Protein AF-A0A455SMI2-F1 (afdb_monomer_lite)

Structure (mmCIF, N/CA/C/O backbone):
data_AF-A0A455SMI2-F1
#
_entry.id   AF-A0A455SMI2-F1
#
loop_
_atom_site.group_PDB
_atom_site.id
_atom_site.type_symbol
_atom_site.label_atom_id
_atom_site.label_alt_id
_atom_site.label_comp_id
_atom_site.label_asym_id
_atom_site.label_entity_id
_atom_site.label_seq_id
_atom_site.pdbx_PDB_ins_code
_atom_site.Cartn_x
_atom_site.Cartn_y
_atom_site.Cartn_z
_atom_site.occupancy
_atom_site.B_iso_or_equiv
_atom_site.auth_seq_id
_atom_site.auth_comp_id
_atom_site.auth_asym_id
_atom_site.auth_atom_id
_atom_site.pdbx_PDB_model_num
ATOM 1 N N . MET A 1 1 ? 23.862 -3.788 5.910 1.00 92.06 1 MET A N 1
ATOM 2 C CA . MET A 1 1 ? 24.027 -2.313 5.962 1.00 92.06 1 MET A CA 1
ATOM 3 C C . MET A 1 1 ? 23.625 -1.820 7.349 1.00 92.06 1 MET A C 1
ATOM 5 O O . MET A 1 1 ? 22.820 -2.505 7.977 1.00 92.06 1 MET A O 1
ATOM 9 N N . LYS A 1 2 ? 24.155 -0.694 7.857 1.00 96.06 2 LYS A N 1
ATOM 10 C CA . LYS A 1 2 ? 23.600 -0.113 9.094 1.00 96.06 2 LYS A CA 1
ATOM 11 C C . LYS A 1 2 ? 22.199 0.422 8.808 1.00 96.06 2 LYS A C 1
ATOM 13 O O . LYS A 1 2 ? 21.999 1.098 7.804 1.00 96.06 2 LYS A O 1
ATOM 18 N N . LEU A 1 3 ? 21.244 0.151 9.690 1.00 95.75 3 LEU A N 1
ATOM 19 C CA . LEU A 1 3 ? 19.855 0.589 9.570 1.00 95.75 3 LEU A CA 1
ATOM 20 C C . LEU A 1 3 ? 19.764 2.105 9.351 1.00 95.75 3 LEU A C 1
ATOM 22 O O . LEU A 1 3 ? 19.044 2.549 8.466 1.00 95.75 3 LEU A O 1
ATOM 26 N N . SER A 1 4 ? 20.570 2.883 10.077 1.00 95.69 4 SER A N 1
ATOM 27 C CA . SER A 1 4 ? 20.616 4.346 9.970 1.00 95.69 4 SER A CA 1
ATOM 28 C C . SER A 1 4 ? 21.098 4.888 8.622 1.00 95.69 4 SER A C 1
ATOM 30 O O . SER A 1 4 ? 20.914 6.070 8.348 1.00 95.69 4 SER A O 1
ATOM 32 N N . GLN A 1 5 ? 21.712 4.049 7.786 1.00 92.00 5 GLN A N 1
ATOM 33 C CA . GLN A 1 5 ? 22.157 4.408 6.437 1.00 92.00 5 GLN A CA 1
ATOM 34 C C . GLN A 1 5 ? 21.089 4.119 5.373 1.00 92.00 5 GLN A C 1
ATOM 36 O O . GLN A 1 5 ? 21.260 4.499 4.217 1.00 92.00 5 GLN A O 1
ATOM 41 N N . HIS A 1 6 ? 20.001 3.432 5.733 1.00 89.50 6 HIS A N 1
ATOM 42 C CA . HIS A 1 6 ? 18.910 3.162 4.808 1.00 89.50 6 HIS A CA 1
ATOM 43 C C . HIS A 1 6 ? 18.125 4.448 4.521 1.00 89.50 6 HIS A C 1
ATOM 45 O O . HIS A 1 6 ? 17.787 5.186 5.445 1.00 89.50 6 HIS A O 1
ATOM 51 N N . VAL A 1 7 ? 17.776 4.691 3.254 1.00 81.88 7 VAL A N 1
ATOM 52 C CA . VAL A 1 7 ? 17.067 5.918 2.827 1.00 81.88 7 VAL A CA 1
ATOM 53 C C . VAL A 1 7 ? 15.713 6.092 3.524 1.00 81.88 7 VAL A C 1
ATOM 55 O O . VAL A 1 7 ? 15.305 7.201 3.839 1.00 81.88 7 VAL A O 1
ATOM 58 N N . GLU A 1 8 ? 15.055 4.982 3.851 1.00 84.94 8 GLU A N 1
ATOM 59 C CA . GLU A 1 8 ? 13.769 4.964 4.558 1.00 84.94 8 GLU A CA 1
ATOM 60 C C . GLU A 1 8 ? 13.877 5.056 6.093 1.00 84.94 8 GLU A C 1
ATOM 62 O O . GLU A 1 8 ? 12.858 5.081 6.781 1.00 84.94 8 GLU A O 1
ATOM 67 N N . TYR A 1 9 ? 15.082 5.083 6.673 1.00 89.44 9 TYR A N 1
ATOM 68 C CA . TYR A 1 9 ? 15.241 4.997 8.130 1.00 89.44 9 TYR A CA 1
ATOM 69 C C . TYR A 1 9 ? 14.526 6.127 8.879 1.00 89.44 9 TYR A C 1
ATOM 71 O O . TYR A 1 9 ? 13.729 5.876 9.783 1.00 89.44 9 TYR A O 1
ATOM 79 N N . GLN A 1 10 ? 14.805 7.368 8.486 1.00 87.06 10 GLN A N 1
ATOM 80 C CA . GLN A 1 10 ? 14.179 8.551 9.070 1.00 87.06 10 GLN A CA 1
ATOM 81 C C . GLN A 1 10 ? 12.717 8.708 8.617 1.00 87.06 10 GLN A C 1
ATOM 83 O O . GLN A 1 10 ? 11.836 8.669 9.480 1.00 87.06 10 GLN A O 1
ATOM 88 N N . PRO A 1 11 ? 12.423 8.839 7.304 1.00 82.69 11 PRO A N 1
ATOM 89 C CA . PRO A 1 11 ? 11.082 9.213 6.853 1.00 82.69 11 PRO A CA 1
ATOM 90 C C . PRO A 1 11 ? 10.038 8.108 7.032 1.00 82.69 11 PRO A C 1
ATOM 92 O O . PRO A 1 11 ? 8.854 8.413 7.105 1.00 82.69 11 PRO A O 1
ATOM 95 N N . VAL A 1 12 ? 10.449 6.837 7.115 1.00 86.56 12 VAL A N 1
ATOM 96 C CA . VAL A 1 12 ? 9.521 5.704 7.237 1.00 86.56 12 VAL A CA 1
ATOM 97 C C . VAL A 1 12 ? 9.659 5.050 8.603 1.00 86.56 12 VAL A C 1
ATOM 99 O O . VAL A 1 12 ? 8.721 5.072 9.392 1.00 86.56 12 VAL A O 1
ATOM 102 N N . TYR A 1 13 ? 10.816 4.473 8.933 1.00 91.56 13 TYR A N 1
ATOM 103 C CA . TYR A 1 13 ? 10.915 3.606 10.111 1.00 91.56 13 TYR A CA 1
ATOM 104 C C . TYR A 1 13 ? 10.724 4.349 11.439 1.00 91.56 13 TYR A C 1
ATOM 106 O O . TYR A 1 13 ? 9.905 3.927 12.261 1.00 91.56 13 TYR A O 1
ATOM 114 N N . LEU A 1 14 ? 11.429 5.463 11.655 1.00 92.25 14 LEU A N 1
ATOM 115 C CA . LEU A 1 14 ? 11.265 6.249 12.882 1.00 92.25 14 LEU A CA 1
ATOM 116 C C . LEU A 1 14 ? 9.901 6.945 12.948 1.00 92.25 14 LEU A C 1
ATOM 118 O O . LEU A 1 14 ? 9.274 6.936 14.011 1.00 92.25 14 LEU A O 1
ATOM 122 N N . ALA A 1 15 ? 9.415 7.474 11.822 1.00 89.19 15 ALA A N 1
ATOM 123 C CA . ALA A 1 15 ? 8.085 8.074 11.730 1.00 89.19 15 ALA A CA 1
ATOM 124 C C . ALA A 1 15 ? 6.980 7.072 12.109 1.00 89.19 15 ALA A C 1
ATOM 126 O O . ALA A 1 15 ? 6.147 7.361 12.973 1.00 89.19 15 ALA A O 1
ATOM 127 N N . ASN A 1 16 ? 7.030 5.856 11.557 1.00 92.12 16 ASN A N 1
ATOM 128 C CA . ASN A 1 16 ? 6.079 4.786 11.860 1.00 92.12 16 ASN A CA 1
ATOM 129 C C . ASN A 1 16 ? 6.153 4.346 13.317 1.00 92.12 16 ASN A C 1
ATOM 131 O O . ASN A 1 16 ? 5.116 4.111 13.930 1.00 92.12 16 ASN A O 1
ATOM 135 N N . LYS A 1 17 ? 7.355 4.265 13.900 1.00 94.62 17 LYS A N 1
ATOM 136 C CA . LYS A 1 17 ? 7.516 3.923 15.318 1.00 94.62 17 LYS A CA 1
ATOM 137 C C . LYS A 1 17 ? 6.837 4.947 16.223 1.00 94.62 17 LYS A C 1
ATOM 139 O O . LYS A 1 17 ? 6.094 4.566 17.122 1.00 94.62 17 LYS A O 1
ATOM 144 N N . ALA A 1 18 ? 7.049 6.235 15.964 1.00 93.25 18 ALA A N 1
ATOM 145 C CA . ALA A 1 18 ? 6.407 7.299 16.729 1.00 93.25 18 ALA A CA 1
ATOM 146 C C . ALA A 1 18 ? 4.879 7.308 16.540 1.00 93.25 18 ALA A C 1
ATOM 148 O O . ALA A 1 18 ? 4.136 7.457 17.510 1.00 93.25 18 ALA A O 1
ATOM 149 N N . ALA A 1 19 ? 4.402 7.132 15.305 1.00 94.12 19 ALA A N 1
ATOM 150 C CA . ALA A 1 19 ? 2.975 7.084 14.994 1.00 94.12 19 ALA A CA 1
ATOM 151 C C . ALA A 1 19 ? 2.278 5.855 15.598 1.00 94.12 19 ALA A C 1
ATOM 153 O O . ALA A 1 19 ? 1.154 5.967 16.090 1.00 94.12 19 ALA A O 1
ATOM 154 N N . PHE A 1 20 ? 2.948 4.703 15.625 1.00 96.62 20 PHE A N 1
ATOM 155 C CA . PHE A 1 20 ? 2.401 3.475 16.191 1.00 96.62 20 PHE A CA 1
ATOM 156 C C . PHE A 1 20 ? 2.159 3.582 17.697 1.00 96.62 20 PHE A C 1
ATOM 158 O O . PHE A 1 20 ? 1.110 3.147 18.161 1.00 96.62 20 PHE A O 1
ATOM 165 N N . GLU A 1 21 ? 3.059 4.211 18.461 1.00 96.81 21 GLU A N 1
ATOM 166 C CA . GLU A 1 21 ? 2.827 4.424 19.899 1.00 96.81 21 GLU A CA 1
ATOM 167 C C . GLU A 1 21 ? 1.581 5.289 20.156 1.00 96.81 21 GLU A C 1
ATOM 169 O O . GLU A 1 21 ? 0.804 4.989 21.064 1.00 96.81 21 GLU A O 1
ATOM 174 N N . ARG A 1 22 ? 1.324 6.301 19.311 1.00 96.81 22 ARG A N 1
ATOM 175 C CA . ARG A 1 22 ? 0.081 7.091 19.379 1.00 96.81 22 ARG A CA 1
ATOM 176 C C . ARG A 1 22 ? -1.149 6.244 19.049 1.00 96.81 22 ARG A C 1
ATOM 178 O O . ARG A 1 22 ? -2.126 6.286 19.792 1.00 96.81 22 ARG A O 1
ATOM 185 N N . CYS A 1 23 ? -1.084 5.431 17.993 1.00 97.69 23 CYS A N 1
ATOM 186 C CA . CYS A 1 23 ? -2.168 4.513 17.626 1.00 97.69 23 CYS A CA 1
ATOM 187 C C . CYS A 1 23 ? -2.470 3.519 18.759 1.00 97.69 23 CYS A C 1
ATOM 189 O O . CYS A 1 23 ? -3.628 3.341 19.127 1.00 97.69 23 CYS A O 1
ATOM 191 N N . ARG A 1 24 ? -1.440 2.922 19.374 1.00 98.12 24 ARG A N 1
ATOM 192 C CA . ARG A 1 24 ? -1.587 2.019 20.528 1.00 98.12 24 ARG A CA 1
ATOM 193 C C . ARG A 1 24 ? -2.261 2.703 21.714 1.00 98.12 24 ARG A C 1
ATOM 195 O O . ARG A 1 24 ? -3.129 2.096 22.337 1.00 98.12 24 ARG A O 1
ATOM 202 N N . ALA A 1 25 ? -1.879 3.943 22.022 1.00 98.12 25 ALA A N 1
ATOM 203 C CA . ALA A 1 25 ? -2.491 4.712 23.101 1.00 98.12 25 ALA A CA 1
ATOM 204 C C . ALA A 1 25 ? -3.984 4.972 22.839 1.00 98.12 25 ALA A C 1
ATOM 206 O O . ALA A 1 25 ? -4.802 4.731 23.727 1.00 98.12 25 ALA A O 1
ATOM 207 N N . VAL A 1 26 ? -4.347 5.369 21.613 1.00 98.19 26 VAL A N 1
ATOM 208 C CA . VAL A 1 26 ? -5.752 5.560 21.213 1.00 98.19 26 VAL A CA 1
ATOM 209 C C . VAL A 1 26 ? -6.546 4.264 21.303 1.00 98.19 26 VAL A C 1
ATOM 211 O O . VAL A 1 26 ? -7.617 4.253 21.903 1.00 98.19 26 VAL A O 1
ATOM 214 N N . VAL A 1 27 ? -6.022 3.155 20.774 1.00 98.44 27 VAL A N 1
ATOM 215 C CA . VAL A 1 27 ? -6.705 1.853 20.832 1.00 98.44 27 VAL A CA 1
ATOM 216 C C . VAL A 1 27 ? -6.909 1.403 22.283 1.00 98.44 27 VAL A C 1
ATOM 218 O O . VAL A 1 27 ? -7.997 0.950 22.633 1.00 98.44 27 VAL A O 1
ATOM 221 N N . ALA A 1 28 ? -5.913 1.577 23.157 1.00 98.38 28 ALA A N 1
ATOM 222 C CA . ALA A 1 28 ? -6.030 1.244 24.579 1.00 98.38 28 ALA A CA 1
ATOM 223 C C . ALA A 1 28 ? -7.049 2.132 25.317 1.00 98.38 28 ALA A C 1
ATOM 225 O O . ALA A 1 28 ? -7.841 1.637 26.128 1.00 98.38 28 ALA A O 1
ATOM 226 N N . GLN A 1 29 ? -7.061 3.435 25.021 1.00 98.38 29 GLN A N 1
ATOM 227 C CA . GLN A 1 29 ? -8.043 4.365 25.570 1.00 98.38 29 GLN A CA 1
ATOM 228 C C . GLN A 1 29 ? -9.456 4.000 25.106 1.00 98.38 29 GLN A C 1
ATOM 230 O O . GLN A 1 29 ? -10.351 3.869 25.940 1.00 98.38 29 GLN A O 1
ATOM 235 N N . TRP A 1 30 ? -9.651 3.775 23.805 1.00 98.38 30 TRP A N 1
ATOM 236 C CA . TRP A 1 30 ? -10.956 3.447 23.237 1.00 98.38 30 TRP A CA 1
ATOM 237 C C . TRP A 1 30 ? -11.476 2.091 23.722 1.00 98.38 30 TRP A C 1
ATOM 239 O O . TRP A 1 30 ? -12.658 1.963 24.024 1.00 98.38 30 TRP A O 1
ATOM 249 N N . LYS A 1 31 ? -10.593 1.103 23.915 1.00 98.19 31 LYS A N 1
ATOM 250 C CA . LYS A 1 31 ? -10.926 -0.174 24.568 1.00 98.19 31 LYS A CA 1
ATOM 251 C C . LYS A 1 31 ? -11.481 0.014 25.979 1.00 98.19 31 LYS A C 1
ATOM 253 O O . LYS A 1 31 ? -12.389 -0.702 26.383 1.00 98.19 31 LYS A O 1
ATOM 258 N N . THR A 1 32 ? -10.935 0.974 26.724 1.00 98.19 32 THR A N 1
ATOM 259 C CA . THR A 1 32 ? -11.338 1.247 28.111 1.00 98.19 32 THR A CA 1
ATOM 260 C C . THR A 1 32 ? -12.660 2.009 28.180 1.00 98.19 32 THR A C 1
ATOM 262 O O . THR A 1 32 ? -13.508 1.696 29.009 1.00 98.19 32 THR A O 1
ATOM 265 N N . THR A 1 33 ? -12.847 3.015 27.322 1.00 97.94 33 THR A N 1
ATOM 266 C CA . THR A 1 33 ? -14.074 3.830 27.304 1.00 97.94 33 THR A CA 1
ATOM 267 C C . THR A 1 33 ? -15.231 3.126 26.604 1.00 97.94 33 THR A C 1
ATOM 269 O O . THR A 1 33 ? -16.387 3.391 26.924 1.00 97.94 33 THR A O 1
ATOM 272 N N . ASN A 1 34 ? -14.916 2.283 25.617 1.00 97.00 34 ASN A N 1
ATOM 273 C CA . ASN A 1 34 ? -15.839 1.683 24.659 1.00 97.00 34 ASN A CA 1
ATOM 274 C C . ASN A 1 34 ? -16.851 2.694 24.084 1.00 97.00 34 ASN A C 1
ATOM 276 O O . ASN A 1 34 ? -18.019 2.374 23.857 1.00 97.00 34 ASN A O 1
ATOM 280 N N . ALA A 1 35 ? -16.406 3.942 23.895 1.00 98.00 35 ALA A N 1
ATOM 281 C CA . ALA A 1 35 ? -17.248 5.013 23.381 1.00 98.00 35 ALA A CA 1
ATOM 282 C C . ALA A 1 35 ? -17.792 4.642 21.995 1.00 98.00 35 ALA A C 1
ATOM 284 O O . ALA A 1 35 ? -17.086 4.048 21.180 1.00 98.00 35 ALA A O 1
ATOM 285 N N . THR A 1 36 ? -19.049 4.990 21.721 1.00 98.38 36 THR A N 1
ATOM 286 C CA . THR A 1 36 ? -19.625 4.794 20.387 1.00 98.38 36 THR A CA 1
ATOM 287 C C . THR A 1 36 ? -19.300 5.995 19.512 1.00 98.38 36 THR A C 1
ATOM 289 O O . THR A 1 36 ? -19.614 7.134 19.851 1.00 98.38 36 THR A O 1
ATOM 292 N N . LEU A 1 37 ? -18.681 5.723 18.375 1.00 97.94 37 LEU A N 1
ATOM 293 C CA . LEU A 1 37 ? -18.317 6.663 17.335 1.00 97.94 37 LEU A CA 1
ATOM 294 C C . LEU A 1 37 ? -19.311 6.531 16.184 1.00 97.94 37 LEU A C 1
ATOM 296 O O . LEU A 1 37 ? -19.576 5.427 15.721 1.00 97.94 37 LEU A O 1
ATOM 300 N N . THR A 1 38 ? -19.863 7.646 15.716 1.00 98.12 38 THR A N 1
ATOM 301 C CA . THR A 1 38 ? -20.740 7.676 14.534 1.00 98.12 38 THR A CA 1
ATOM 302 C C . THR A 1 38 ? -19.950 8.201 13.348 1.00 98.12 38 THR A C 1
ATOM 304 O O . THR A 1 38 ? -19.205 9.165 13.503 1.00 98.12 38 THR A O 1
ATOM 307 N N . VAL A 1 39 ? -20.106 7.587 12.176 1.00 97.94 39 VAL A N 1
ATOM 308 C CA . VAL A 1 39 ? -19.401 7.998 10.956 1.00 97.94 39 VAL A CA 1
ATOM 309 C C . VAL A 1 39 ? -20.281 8.974 10.161 1.00 97.94 39 VAL A C 1
ATOM 311 O O . VAL A 1 39 ? -21.332 8.567 9.660 1.00 97.94 39 VAL A O 1
ATOM 314 N N . PRO A 1 40 ? -19.901 10.256 10.015 1.00 96.12 40 PRO A N 1
ATOM 315 C CA . PRO A 1 40 ? -20.712 11.228 9.285 1.00 96.12 40 PRO A CA 1
ATOM 316 C C . PRO A 1 40 ? -20.927 10.821 7.823 1.00 96.12 40 PRO A C 1
ATOM 318 O O . PRO A 1 40 ? -19.973 10.513 7.121 1.00 96.12 40 PRO A O 1
ATOM 321 N N . GLY A 1 41 ? -22.178 10.840 7.355 1.00 96.50 41 GLY A N 1
ATOM 322 C CA . GLY A 1 41 ? -22.526 10.486 5.971 1.00 96.50 41 GLY A CA 1
ATOM 323 C C . GLY A 1 41 ? -22.690 8.987 5.704 1.00 96.50 41 GLY A C 1
ATOM 324 O O . GLY A 1 41 ? -23.091 8.616 4.604 1.00 96.50 41 GLY A O 1
ATOM 325 N N . TYR A 1 42 ? -22.463 8.131 6.705 1.00 98.00 42 TYR A N 1
ATOM 326 C CA . TYR A 1 42 ? -22.608 6.683 6.579 1.00 98.00 42 TYR A CA 1
ATOM 327 C C . TYR A 1 42 ? -23.519 6.132 7.678 1.00 98.00 42 TYR A C 1
ATOM 329 O O . TYR A 1 42 ? -23.466 6.597 8.817 1.00 98.00 42 TYR A O 1
ATOM 337 N N . PRO A 1 43 ? -24.316 5.088 7.4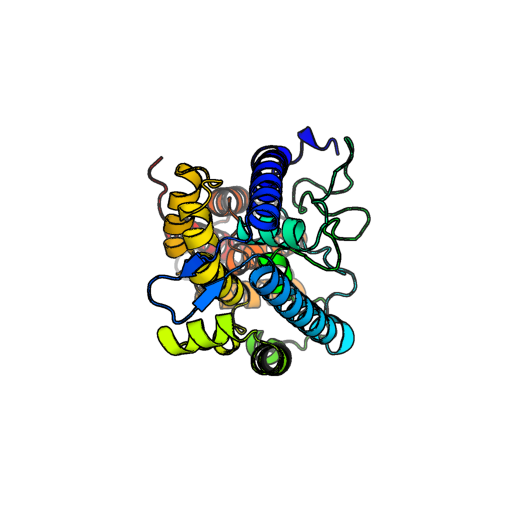01 1.00 97.38 43 PRO A N 1
ATOM 338 C CA . PRO A 1 43 ? -25.056 4.360 8.428 1.00 97.38 43 PRO A CA 1
ATOM 339 C C . PRO A 1 43 ? -24.120 3.414 9.208 1.00 97.38 43 PRO A C 1
ATOM 341 O O . PRO A 1 43 ? -24.392 2.223 9.334 1.00 97.38 43 PRO A O 1
ATOM 344 N N . LEU A 1 44 ? -22.983 3.928 9.684 1.00 98.25 44 LEU A N 1
ATOM 345 C CA . LEU A 1 44 ? -21.949 3.172 10.385 1.00 98.25 44 LEU A CA 1
ATOM 346 C C . LEU A 1 44 ? -21.724 3.746 11.782 1.00 98.25 44 LEU A C 1
ATOM 348 O O . LEU A 1 44 ? -21.667 4.963 11.986 1.00 98.25 44 LEU A O 1
ATOM 352 N N . GLN A 1 45 ? -21.561 2.839 12.738 1.00 98.19 45 GLN A N 1
ATOM 353 C CA . GLN A 1 45 ? -21.165 3.149 14.101 1.00 98.19 45 GLN A CA 1
ATOM 354 C C . GLN A 1 45 ? -20.074 2.181 14.533 1.00 98.19 45 GLN A C 1
ATOM 356 O O . GLN A 1 45 ? -20.136 0.991 14.225 1.00 98.19 45 GLN A O 1
ATOM 361 N N . TRP A 1 46 ? -19.102 2.698 15.269 1.00 98.44 46 TRP A N 1
ATOM 362 C CA . TRP A 1 46 ? -17.996 1.927 15.801 1.00 98.44 46 TRP A CA 1
ATOM 363 C C . TRP A 1 46 ? -17.982 2.008 17.316 1.00 98.44 46 TRP A C 1
ATOM 365 O O . TRP A 1 46 ? -18.082 3.075 17.909 1.00 98.44 46 TRP A O 1
ATOM 375 N N . ASN A 1 47 ? -17.781 0.871 17.946 1.00 98.44 47 ASN A N 1
ATOM 376 C CA . ASN A 1 47 ? -17.211 0.770 19.280 1.00 98.44 47 ASN A CA 1
ATOM 377 C C . ASN A 1 47 ? -15.944 -0.090 19.171 1.00 98.44 47 ASN A C 1
ATOM 379 O O . ASN A 1 47 ? -15.618 -0.568 18.080 1.00 98.44 47 ASN A O 1
ATOM 383 N N . TYR A 1 48 ? -15.227 -0.305 20.272 1.00 98.44 48 TYR A N 1
ATOM 384 C CA . TYR A 1 48 ? -13.963 -1.041 20.213 1.00 98.44 48 TYR A CA 1
ATOM 385 C C . TYR A 1 48 ? -14.132 -2.452 19.619 1.00 98.44 48 TYR A C 1
ATOM 387 O O . TYR A 1 48 ? -13.358 -2.851 18.750 1.00 98.44 48 TYR A O 1
ATOM 395 N N . GLU A 1 49 ? -15.164 -3.189 20.039 1.00 98.50 49 GLU A N 1
ATOM 396 C CA . GLU A 1 49 ? -15.378 -4.578 19.610 1.00 98.50 49 GLU A CA 1
ATOM 397 C C . GLU A 1 49 ? -15.766 -4.685 18.131 1.00 98.50 49 GLU A C 1
ATOM 399 O O . GLU A 1 49 ? -15.212 -5.501 17.398 1.00 98.50 49 GLU A O 1
ATOM 404 N N . THR A 1 50 ? -16.673 -3.827 17.659 1.00 98.44 50 THR A N 1
ATOM 405 C CA . THR A 1 50 ? -17.087 -3.804 16.243 1.00 98.44 50 THR A CA 1
ATOM 406 C C . THR A 1 50 ? -15.963 -3.329 15.324 1.00 98.44 50 THR A C 1
ATOM 408 O O . THR A 1 50 ? -15.784 -3.887 14.243 1.00 98.44 50 THR A O 1
ATOM 411 N N . ALA A 1 51 ? -15.150 -2.365 15.766 1.00 98.50 51 ALA A N 1
ATOM 412 C CA . ALA A 1 51 ? -13.951 -1.934 15.053 1.00 98.50 51 ALA A CA 1
ATOM 413 C C . ALA A 1 51 ? -12.913 -3.063 14.942 1.00 98.50 51 ALA A C 1
ATOM 415 O O . ALA A 1 51 ? -12.365 -3.309 13.865 1.00 98.50 51 ALA A O 1
ATOM 416 N N . ARG A 1 52 ? -12.674 -3.791 16.039 1.00 98.38 52 ARG A N 1
ATOM 417 C CA . ARG A 1 52 ? -11.765 -4.942 16.062 1.00 98.38 52 ARG A CA 1
ATOM 418 C C . ARG A 1 52 ? -12.257 -6.071 15.156 1.00 98.38 52 ARG A C 1
ATOM 420 O O . ARG A 1 52 ? -11.456 -6.610 14.396 1.00 98.38 52 ARG A O 1
ATOM 427 N N . ALA A 1 53 ? -13.551 -6.392 15.202 1.00 98.50 53 ALA A N 1
ATOM 428 C CA . ALA A 1 53 ? -14.163 -7.395 14.333 1.00 98.50 53 ALA A CA 1
ATOM 429 C C . ALA A 1 53 ? -14.005 -7.027 12.850 1.00 98.50 53 ALA A C 1
ATOM 431 O O . ALA A 1 53 ? -13.559 -7.852 12.059 1.00 98.50 53 ALA A O 1
ATOM 432 N N . PHE A 1 54 ? -14.252 -5.765 12.486 1.00 98.50 54 PHE A N 1
ATOM 433 C CA . PHE A 1 54 ? -14.030 -5.277 11.124 1.00 98.50 54 PHE A CA 1
ATOM 434 C C . PHE A 1 54 ? -12.578 -5.451 10.661 1.00 98.50 54 PHE A C 1
ATOM 436 O O . PHE A 1 54 ? -12.339 -5.928 9.555 1.00 98.50 54 PHE A O 1
ATOM 443 N N . ILE A 1 55 ? -11.598 -5.124 11.507 1.00 98.12 55 ILE A N 1
ATOM 444 C CA . ILE A 1 55 ? -10.174 -5.302 11.180 1.00 98.12 55 ILE A CA 1
ATOM 445 C C . ILE A 1 55 ? -9.820 -6.787 11.006 1.00 98.12 55 ILE A C 1
ATOM 447 O O . ILE A 1 55 ? -9.021 -7.124 10.133 1.00 98.12 55 ILE A O 1
ATOM 451 N N . GLN A 1 56 ? -10.426 -7.684 11.786 1.00 97.88 56 GLN A N 1
ATOM 452 C CA . GLN A 1 56 ? -10.242 -9.133 11.643 1.00 97.88 56 GLN A CA 1
ATOM 453 C C . GLN A 1 56 ? -10.856 -9.675 10.347 1.00 97.88 56 GLN A C 1
ATOM 455 O O . GLN A 1 56 ? -10.203 -10.447 9.647 1.00 97.88 56 GLN A O 1
ATOM 460 N N . GLU A 1 57 ? -12.074 -9.255 9.995 1.00 97.94 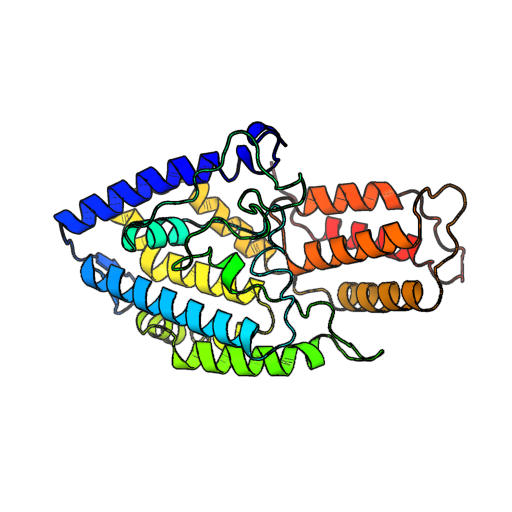57 GLU A N 1
ATOM 461 C CA . GLU A 1 57 ? -12.709 -9.603 8.715 1.00 97.94 57 GLU A CA 1
ATOM 462 C C . GLU A 1 57 ? -11.864 -9.124 7.533 1.00 97.94 57 GLU A C 1
ATOM 464 O O . GLU A 1 57 ? -11.641 -9.854 6.566 1.00 97.94 57 GLU A O 1
ATOM 469 N N . LEU A 1 58 ? -11.346 -7.904 7.644 1.00 96.75 58 LEU A N 1
ATOM 470 C CA . LEU A 1 58 ? -10.507 -7.292 6.634 1.00 96.75 58 LEU A CA 1
ATOM 471 C C . LEU A 1 58 ? -9.164 -8.041 6.501 1.00 96.75 58 LEU A C 1
ATOM 473 O O . LEU A 1 58 ? -8.792 -8.427 5.397 1.00 96.75 58 LEU A O 1
ATOM 477 N N . SER A 1 59 ? -8.501 -8.368 7.615 1.00 95.31 59 SER A N 1
ATOM 478 C CA . SER A 1 59 ? -7.307 -9.232 7.643 1.00 95.31 59 SER A CA 1
ATOM 479 C C . SER A 1 59 ? -7.566 -10.594 6.983 1.00 95.31 59 SER A C 1
ATOM 481 O O . SER A 1 59 ? -6.774 -11.046 6.154 1.00 95.31 59 SER A O 1
ATOM 483 N N . HIS A 1 60 ? -8.708 -11.226 7.271 1.00 95.31 60 HIS A N 1
ATOM 484 C CA . HIS A 1 60 ? -9.094 -12.496 6.656 1.00 95.31 60 HIS A CA 1
ATOM 485 C C . HIS A 1 60 ? -9.266 -12.382 5.134 1.00 95.31 60 HIS A C 1
ATOM 487 O O . HIS A 1 60 ? -8.751 -13.226 4.398 1.00 95.31 60 HIS A O 1
ATOM 493 N N . MET A 1 61 ? -9.912 -11.317 4.643 1.00 95.44 61 MET A N 1
ATOM 494 C CA . MET A 1 61 ? -9.998 -11.050 3.203 1.00 95.44 61 MET A CA 1
ATOM 495 C C . MET A 1 61 ? -8.604 -10.982 2.561 1.00 95.44 61 MET A C 1
ATOM 497 O O . MET A 1 61 ? -8.411 -11.519 1.470 1.00 95.44 61 MET A O 1
ATOM 501 N N . TYR A 1 62 ? -7.614 -10.381 3.230 1.00 90.75 62 TYR A N 1
ATOM 502 C CA . TYR A 1 62 ? -6.253 -10.276 2.684 1.00 90.75 62 TYR A CA 1
ATOM 503 C C . TYR A 1 62 ? -5.548 -11.618 2.630 1.00 90.75 62 TYR A C 1
ATOM 505 O O . TYR A 1 62 ? -4.793 -11.890 1.696 1.00 90.75 62 TYR A O 1
ATOM 513 N N . LEU A 1 63 ? -5.744 -12.447 3.652 1.00 89.75 63 LEU A N 1
ATOM 514 C CA . LEU A 1 63 ? -5.164 -13.781 3.689 1.00 89.75 63 LEU A CA 1
ATOM 515 C C . LEU A 1 63 ? -5.714 -14.623 2.536 1.00 89.75 63 LEU A C 1
ATOM 517 O O . LEU A 1 63 ? -4.931 -15.270 1.843 1.00 89.75 63 LEU A O 1
ATOM 521 N N . GLU A 1 64 ? -7.015 -14.535 2.254 1.00 92.31 64 GLU A N 1
ATOM 522 C CA . GLU A 1 64 ? -7.621 -15.200 1.095 1.00 92.31 64 GLU A CA 1
ATOM 523 C C . GLU A 1 64 ? -7.133 -14.629 -0.243 1.00 92.31 64 GLU A C 1
ATOM 525 O O . GLU A 1 64 ? -6.834 -15.394 -1.164 1.00 92.31 64 GLU A O 1
ATOM 530 N N . TYR A 1 65 ? -6.979 -13.306 -0.341 1.00 91.00 65 TYR A N 1
ATOM 531 C CA . TYR A 1 65 ? -6.412 -12.640 -1.518 1.00 91.00 65 TYR A CA 1
ATOM 532 C C . TYR A 1 65 ? -4.996 -13.157 -1.815 1.00 91.00 65 TYR A C 1
ATOM 534 O O . TYR A 1 65 ? -4.704 -13.637 -2.912 1.00 91.00 65 TYR A O 1
ATOM 542 N N . ASN A 1 66 ? -4.123 -13.154 -0.804 1.00 84.62 66 ASN A N 1
ATOM 543 C CA . ASN A 1 66 ? -2.749 -13.640 -0.926 1.00 84.62 66 ASN A CA 1
ATOM 544 C C . ASN A 1 66 ? -2.685 -15.146 -1.196 1.00 84.62 66 ASN A C 1
ATOM 546 O O . ASN A 1 66 ? -1.843 -15.600 -1.973 1.00 84.62 66 ASN A O 1
ATOM 550 N N . ARG A 1 67 ? -3.591 -15.932 -0.603 1.00 87.00 67 ARG A N 1
ATOM 551 C CA . ARG A 1 67 ? -3.697 -17.372 -0.860 1.00 87.00 67 ARG A CA 1
ATOM 552 C C . ARG A 1 67 ? -3.969 -17.648 -2.337 1.00 87.00 67 ARG A C 1
ATOM 554 O O . ARG A 1 67 ? -3.347 -18.553 -2.893 1.00 87.00 67 ARG A O 1
ATOM 561 N N . VAL A 1 68 ? -4.851 -16.879 -2.981 1.00 87.50 68 VAL A N 1
ATOM 562 C CA . VAL A 1 68 ? -5.106 -16.997 -4.426 1.00 87.50 68 VAL A CA 1
ATOM 563 C C . VAL A 1 68 ? -3.840 -16.714 -5.228 1.00 87.50 68 VAL A C 1
ATOM 565 O O . VAL A 1 68 ? -3.469 -17.552 -6.051 1.00 87.50 68 VAL A O 1
ATOM 568 N N . LEU A 1 69 ? -3.144 -15.609 -4.945 1.00 81.06 69 LEU A N 1
ATOM 569 C CA . LEU A 1 69 ? -1.895 -15.260 -5.632 1.00 81.06 69 LEU A CA 1
ATOM 570 C C . LEU A 1 69 ? -0.831 -16.357 -5.510 1.00 81.06 69 LEU A C 1
ATOM 572 O O . LEU A 1 69 ? -0.208 -16.725 -6.503 1.00 81.06 69 LEU A O 1
ATOM 576 N N . TRP A 1 70 ? -0.625 -16.893 -4.307 1.00 76.19 70 TRP A N 1
ATOM 577 C CA . TRP A 1 70 ? 0.468 -17.833 -4.040 1.00 76.19 70 TRP A CA 1
ATOM 578 C C . TRP A 1 70 ? 0.183 -19.263 -4.490 1.00 76.19 70 TRP A C 1
ATOM 580 O O . TRP A 1 70 ? 1.109 -19.972 -4.894 1.00 76.19 70 TRP A O 1
ATOM 590 N N . ASN A 1 71 ? -1.076 -19.696 -4.414 1.00 82.44 71 ASN A N 1
ATOM 591 C CA . ASN A 1 71 ? -1.432 -21.086 -4.690 1.00 82.44 71 ASN A CA 1
ATOM 592 C C . ASN A 1 71 ? -1.893 -21.310 -6.131 1.00 82.44 71 ASN A C 1
ATOM 594 O O . ASN A 1 71 ? -1.753 -22.425 -6.628 1.00 82.44 71 ASN A O 1
ATOM 598 N N . THR A 1 72 ? -2.448 -20.287 -6.785 1.00 77.56 72 THR A N 1
ATOM 599 C CA . THR A 1 72 ? -3.124 -20.447 -8.086 1.00 77.56 72 THR A CA 1
ATOM 600 C C . THR A 1 72 ? -2.244 -20.025 -9.252 1.00 77.56 72 THR A C 1
ATOM 602 O O . THR A 1 72 ? -2.334 -20.605 -10.330 1.00 77.56 72 THR A O 1
ATOM 605 N N . PHE A 1 73 ? -1.368 -19.044 -9.047 1.00 73.88 73 PHE A N 1
ATOM 606 C CA . PHE A 1 73 ? -0.566 -18.469 -10.119 1.00 73.88 73 PHE A CA 1
ATOM 607 C C . PHE A 1 73 ? 0.918 -18.763 -9.920 1.00 73.88 73 PHE A C 1
ATOM 609 O O . PHE A 1 73 ? 1.400 -18.919 -8.795 1.00 73.88 73 PHE A O 1
ATOM 616 N N . HIS A 1 74 ? 1.671 -18.791 -11.025 1.00 59.91 74 HIS A N 1
ATOM 617 C CA . HIS A 1 74 ? 3.139 -18.800 -11.017 1.00 59.91 74 HIS A CA 1
ATOM 618 C C . HIS A 1 74 ? 3.695 -17.425 -10.629 1.00 59.91 74 HIS A C 1
ATOM 620 O O . HIS A 1 74 ? 4.609 -16.894 -11.252 1.00 59.91 74 HIS A O 1
ATOM 626 N N . TYR A 1 75 ? 3.126 -16.853 -9.572 1.00 61.81 75 TYR A N 1
ATOM 627 C CA . TYR A 1 75 ? 3.631 -15.666 -8.928 1.00 61.81 75 TYR A CA 1
ATOM 628 C C . TYR A 1 75 ? 5.074 -15.904 -8.496 1.00 61.81 75 TYR A C 1
ATOM 630 O O . TYR A 1 75 ? 5.462 -17.036 -8.183 1.00 61.81 75 TYR A O 1
ATOM 638 N N . CYS A 1 76 ? 5.870 -14.838 -8.437 1.00 53.09 76 CYS A N 1
ATOM 639 C CA . CYS A 1 76 ? 7.231 -14.905 -7.927 1.00 53.09 76 CYS A CA 1
ATOM 640 C C . CYS A 1 76 ? 7.243 -15.502 -6.502 1.00 53.09 76 CYS A C 1
ATOM 642 O O . CYS A 1 76 ? 7.069 -14.804 -5.504 1.00 53.09 76 CYS A O 1
ATOM 644 N N . ARG A 1 77 ? 7.462 -16.819 -6.388 1.00 46.19 77 ARG A N 1
ATOM 645 C CA . ARG A 1 77 ? 7.635 -17.521 -5.102 1.00 46.19 77 ARG A CA 1
ATOM 646 C C . ARG A 1 77 ? 8.940 -17.118 -4.423 1.00 46.19 77 ARG A C 1
ATOM 648 O O . ARG A 1 77 ? 9.023 -17.165 -3.202 1.00 46.19 77 ARG A O 1
ATOM 655 N N . GLN A 1 78 ? 9.920 -16.667 -5.214 1.00 38.41 78 GLN A N 1
ATOM 656 C CA . GLN A 1 78 ? 11.123 -15.999 -4.717 1.00 38.41 78 GLN A CA 1
ATOM 657 C C . GLN A 1 78 ? 10.800 -14.696 -3.993 1.00 38.41 78 GLN A C 1
ATOM 659 O O . GLN A 1 78 ? 11.627 -14.221 -3.234 1.00 38.41 78 GLN A O 1
ATOM 664 N N . CYS A 1 79 ? 9.607 -14.131 -4.181 1.00 46.81 79 CYS A N 1
ATOM 665 C CA . CYS A 1 79 ? 9.173 -12.999 -3.406 1.00 46.81 79 CYS A CA 1
ATOM 666 C C . CYS A 1 79 ? 8.695 -13.447 -2.015 1.00 46.81 79 CYS A C 1
ATOM 668 O O . CYS A 1 79 ? 9.290 -13.029 -1.042 1.00 46.81 79 CYS A O 1
ATOM 670 N N . GLY A 1 80 ? 7.640 -14.236 -1.805 1.00 50.94 80 GLY A N 1
ATOM 671 C CA . GLY A 1 80 ? 7.097 -14.391 -0.428 1.00 50.94 80 GLY A CA 1
ATOM 672 C C . GLY A 1 80 ? 6.813 -13.040 0.293 1.00 50.94 80 GLY A C 1
ATOM 673 O O . GLY A 1 80 ? 6.705 -12.968 1.522 1.00 50.94 80 GLY A O 1
ATOM 674 N N . GLY A 1 81 ? 6.733 -11.943 -0.473 1.00 50.28 81 GLY A N 1
ATOM 675 C CA . GLY A 1 81 ? 6.857 -10.541 -0.054 1.00 50.28 81 GLY A CA 1
ATOM 676 C C . GLY A 1 81 ? 8.238 -9.861 -0.228 1.00 50.28 81 GLY A C 1
ATOM 677 O O . GLY A 1 81 ? 8.468 -8.860 0.432 1.00 50.28 81 GLY A O 1
ATOM 678 N N . GLN A 1 82 ? 9.186 -10.364 -1.031 1.00 49.44 82 GLN A N 1
ATOM 679 C CA . GLN A 1 82 ? 10.565 -9.835 -1.144 1.00 49.44 82 GLN A CA 1
ATOM 680 C C . GLN A 1 82 ? 10.786 -8.841 -2.285 1.00 49.44 82 GLN A C 1
ATOM 682 O O . GLN A 1 82 ? 11.832 -8.202 -2.326 1.00 49.44 82 GLN A O 1
ATOM 687 N N . CYS A 1 83 ? 9.807 -8.644 -3.170 1.00 54.38 83 CYS A N 1
ATOM 688 C CA . CYS A 1 83 ? 9.811 -7.514 -4.106 1.00 54.38 83 CYS A CA 1
ATOM 689 C C . CYS A 1 83 ? 9.495 -6.178 -3.407 1.00 54.38 83 CYS A C 1
ATOM 691 O O . CYS A 1 83 ? 9.292 -5.164 -4.067 1.00 54.38 83 CYS A O 1
ATOM 693 N N . CYS A 1 84 ? 9.438 -6.162 -2.068 1.00 64.25 84 CYS A N 1
ATOM 694 C CA . CYS A 1 84 ? 9.364 -4.931 -1.307 1.00 64.25 84 CYS A CA 1
ATOM 695 C C . CYS A 1 84 ? 10.648 -4.135 -1.555 1.00 64.25 84 CYS A C 1
ATOM 697 O O . CYS A 1 84 ? 11.708 -4.455 -1.014 1.00 64.25 84 CYS A O 1
ATOM 699 N N . ILE A 1 85 ? 10.528 -3.093 -2.365 1.00 62.56 85 ILE A N 1
ATOM 700 C CA . ILE A 1 85 ? 11.574 -2.110 -2.618 1.00 62.56 85 ILE A CA 1
ATOM 701 C C . ILE A 1 85 ? 11.288 -0.803 -1.885 1.00 62.56 85 ILE A C 1
ATOM 703 O O . ILE A 1 85 ? 10.215 -0.653 -1.294 1.00 62.56 85 ILE A O 1
ATOM 707 N N . ALA A 1 86 ? 12.271 0.091 -1.810 1.00 55.22 86 ALA A N 1
ATOM 708 C CA . ALA A 1 86 ? 12.136 1.327 -1.043 1.00 55.22 86 ALA A CA 1
ATOM 709 C C . ALA A 1 86 ? 10.920 2.139 -1.541 1.00 55.22 86 ALA A C 1
ATOM 711 O O . ALA A 1 86 ? 10.714 2.304 -2.740 1.00 55.22 86 ALA A O 1
ATOM 712 N N . GLY A 1 87 ? 10.073 2.605 -0.626 1.00 58.25 87 GLY A N 1
ATOM 713 C CA . GLY A 1 87 ? 8.781 3.245 -0.893 1.00 58.25 87 GLY A CA 1
ATOM 714 C C . GLY A 1 87 ? 7.617 2.262 -1.085 1.00 58.25 87 GLY A C 1
ATOM 715 O O . GLY A 1 87 ? 6.459 2.678 -1.149 1.00 58.25 87 GLY A O 1
ATOM 716 N N . GLY A 1 88 ? 7.893 0.957 -1.144 1.00 62.38 88 GLY A N 1
ATOM 717 C CA . GLY A 1 88 ? 6.897 -0.088 -1.379 1.00 62.38 88 GLY A CA 1
ATOM 718 C C . GLY A 1 88 ? 5.997 -0.373 -0.177 1.00 62.38 88 GLY A C 1
ATOM 719 O O . GLY A 1 88 ? 4.819 -0.657 -0.368 1.00 62.38 88 GLY A O 1
ATOM 720 N N . SER A 1 89 ? 6.497 -0.257 1.062 1.00 67.88 89 SER A N 1
ATOM 721 C CA . SER A 1 89 ? 5.668 -0.556 2.240 1.00 67.88 89 SER A CA 1
ATOM 722 C C . SER A 1 89 ? 4.540 0.444 2.450 1.00 67.88 89 SER A C 1
ATOM 724 O O . SER A 1 89 ? 3.521 0.057 2.998 1.00 67.88 89 SER A O 1
ATOM 726 N N . HIS A 1 90 ? 4.742 1.705 2.056 1.00 78.50 90 HIS A N 1
ATOM 727 C CA . HIS A 1 90 ? 3.809 2.822 2.218 1.00 78.50 90 HIS A CA 1
ATOM 728 C C . HIS A 1 90 ? 2.823 2.669 3.394 1.00 78.50 90 HIS A C 1
ATOM 730 O O . HIS A 1 90 ? 1.631 2.428 3.211 1.00 78.50 90 HIS A O 1
ATOM 736 N N . VAL A 1 91 ? 3.361 2.753 4.611 1.00 82.12 91 VAL A N 1
ATOM 737 C CA . VAL A 1 91 ? 2.598 2.522 5.840 1.00 82.12 91 VAL A CA 1
ATOM 738 C C . VAL A 1 91 ? 1.669 3.708 6.077 1.00 82.12 91 VAL A C 1
ATOM 740 O O . VAL A 1 91 ? 2.134 4.836 6.244 1.00 82.12 91 VAL A O 1
ATOM 743 N N . ARG A 1 92 ? 0.360 3.465 6.097 1.00 88.75 92 ARG A N 1
ATOM 744 C CA . ARG A 1 92 ? -0.656 4.484 6.377 1.00 88.75 92 ARG A CA 1
ATOM 745 C C . ARG A 1 92 ? -1.124 4.420 7.830 1.00 88.75 92 ARG A C 1
ATOM 747 O O . ARG A 1 92 ? -0.952 3.393 8.488 1.00 88.75 92 ARG A O 1
ATOM 754 N N . PRO A 1 93 ? -1.796 5.470 8.340 1.00 93.75 93 PRO A N 1
ATOM 755 C CA . PRO A 1 93 ? -2.347 5.441 9.693 1.00 93.75 93 PRO A CA 1
ATOM 756 C C . PRO A 1 93 ? -3.266 4.248 9.972 1.00 93.75 93 PRO A C 1
ATOM 758 O O . PRO A 1 93 ? -3.209 3.674 11.058 1.00 93.75 93 PRO A O 1
ATOM 761 N N . PHE A 1 94 ? -4.068 3.831 8.986 1.00 96.06 94 PHE A N 1
ATOM 762 C CA . PHE A 1 94 ? -4.925 2.657 9.137 1.00 96.06 94 PHE A CA 1
ATOM 763 C C . PHE A 1 94 ? -4.119 1.369 9.367 1.00 96.06 94 PHE A C 1
ATOM 765 O O . PHE A 1 94 ? -4.518 0.559 10.197 1.00 96.06 94 PHE A O 1
ATOM 772 N N . ASP A 1 95 ? -2.964 1.194 8.714 1.00 95.06 95 ASP A N 1
ATOM 773 C CA . ASP A 1 95 ? -2.116 0.012 8.919 1.00 95.06 95 ASP A CA 1
ATOM 774 C C . ASP A 1 95 ? -1.617 -0.077 10.368 1.00 95.06 95 ASP A C 1
ATOM 776 O O . ASP A 1 95 ? -1.629 -1.143 10.981 1.00 95.06 95 ASP A O 1
ATOM 780 N N . LEU A 1 96 ? -1.212 1.059 10.942 1.00 96.44 96 LEU A N 1
ATOM 781 C CA . LEU A 1 96 ? -0.741 1.133 12.326 1.00 96.44 96 LEU A CA 1
ATOM 782 C C . LEU A 1 96 ? -1.868 0.866 13.330 1.00 96.44 96 LEU A C 1
ATOM 784 O O . LEU A 1 96 ? -1.651 0.170 14.324 1.00 96.44 96 LEU A O 1
ATOM 788 N N . LEU A 1 97 ? -3.067 1.393 13.061 1.00 97.94 97 LEU A N 1
ATOM 789 C CA . LEU A 1 97 ? -4.263 1.098 13.847 1.00 97.94 97 LEU A CA 1
ATOM 790 C C . LEU A 1 97 ? -4.606 -0.389 13.779 1.00 97.94 97 LEU A C 1
ATOM 792 O O . LEU A 1 97 ? -4.808 -1.002 14.823 1.00 97.94 97 LEU A O 1
ATOM 796 N N . ALA A 1 98 ? -4.620 -0.984 12.586 1.00 97.44 98 ALA A N 1
ATOM 797 C CA . ALA A 1 98 ? -4.932 -2.395 12.403 1.00 97.44 98 ALA A CA 1
ATOM 798 C C . ALA A 1 98 ? -3.984 -3.297 13.204 1.00 97.44 98 ALA A C 1
ATOM 800 O O . ALA A 1 98 ? -4.444 -4.149 13.964 1.00 97.44 98 ALA A O 1
ATOM 801 N N . VAL A 1 99 ? -2.671 -3.048 13.137 1.00 97.19 99 VAL A N 1
ATOM 802 C CA . VAL A 1 99 ? -1.685 -3.769 13.961 1.00 97.19 99 VAL A CA 1
ATOM 803 C C . VAL A 1 99 ? -1.961 -3.600 15.458 1.00 97.19 99 VAL A C 1
ATOM 805 O O . VAL A 1 99 ? -1.906 -4.584 16.196 1.00 97.19 99 VAL A O 1
ATOM 808 N N . ALA A 1 100 ? -2.305 -2.392 15.912 1.00 98.00 100 ALA A N 1
ATOM 809 C CA . ALA A 1 100 ? -2.631 -2.144 17.316 1.00 98.00 100 ALA A CA 1
ATOM 810 C C . ALA A 1 100 ? -3.920 -2.864 17.765 1.00 98.00 100 ALA A C 1
ATOM 812 O O . ALA A 1 100 ? -3.946 -3.438 18.851 1.00 98.00 100 ALA A O 1
ATOM 813 N N . PHE A 1 101 ? -4.971 -2.887 16.940 1.00 98.25 101 PHE A N 1
ATOM 814 C CA . PHE A 1 101 ? -6.232 -3.595 17.220 1.00 98.25 101 PHE A CA 1
ATOM 815 C C . PHE A 1 101 ? -6.087 -5.119 17.253 1.00 98.25 101 PHE A C 1
ATOM 817 O O . PHE A 1 101 ? -6.819 -5.800 17.978 1.00 98.25 101 PHE A O 1
ATOM 824 N N . LEU A 1 102 ? -5.141 -5.653 16.481 1.00 97.25 102 LEU A N 1
ATOM 825 C CA . LEU A 1 102 ? -4.793 -7.072 16.466 1.00 97.25 102 LEU A CA 1
ATOM 826 C C . LEU A 1 102 ? -3.858 -7.470 17.621 1.00 97.25 102 LEU A C 1
ATOM 828 O O . LEU A 1 102 ? -3.392 -8.608 17.656 1.00 97.25 102 LEU A O 1
ATOM 832 N N . ASP A 1 103 ? -3.570 -6.554 18.555 1.00 97.06 103 ASP A N 1
ATOM 833 C CA . ASP A 1 103 ? -2.626 -6.757 19.659 1.00 97.06 103 ASP A CA 1
ATOM 834 C C . ASP A 1 103 ? -1.247 -7.247 19.150 1.00 97.06 103 ASP A C 1
ATOM 836 O O . ASP A 1 103 ? -0.570 -8.077 19.768 1.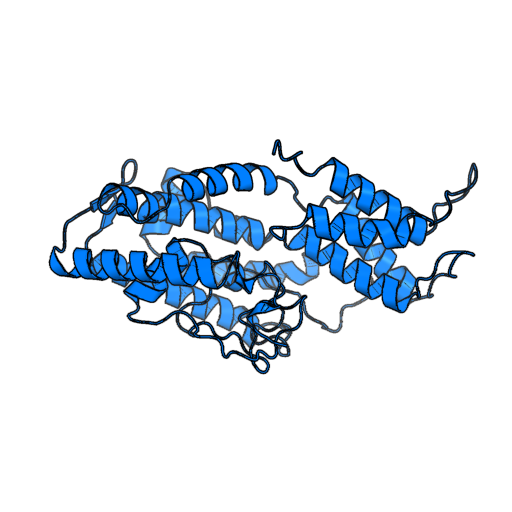00 97.06 103 ASP A O 1
ATOM 840 N N . ARG A 1 104 ? -0.834 -6.752 17.974 1.00 97.31 104 ARG A N 1
ATOM 841 C CA . ARG A 1 104 ? 0.464 -7.021 17.346 1.00 97.31 104 ARG A CA 1
ATOM 842 C C . ARG A 1 104 ? 1.395 -5.818 17.507 1.00 97.31 104 ARG A C 1
ATOM 844 O O . ARG A 1 104 ? 0.979 -4.722 17.871 1.00 97.31 104 ARG A O 1
ATOM 851 N N . SER A 1 105 ? 2.675 -6.033 17.221 1.00 95.81 105 SER A N 1
ATOM 852 C CA . SER A 1 105 ? 3.696 -4.982 17.201 1.00 95.81 105 SER A CA 1
ATOM 853 C C . SER A 1 105 ? 4.171 -4.742 15.776 1.00 95.81 105 SER A C 1
ATOM 855 O O . SER A 1 105 ? 4.298 -5.688 14.997 1.00 95.81 105 SER A O 1
ATOM 857 N N . ILE A 1 106 ? 4.498 -3.491 15.449 1.00 95.25 106 ILE A N 1
ATOM 858 C CA . ILE A 1 106 ? 5.262 -3.201 14.232 1.00 95.25 106 ILE A CA 1
ATOM 859 C C . ILE A 1 106 ? 6.663 -3.837 14.311 1.00 95.25 106 ILE A C 1
ATOM 861 O O . ILE A 1 106 ? 7.171 -4.071 15.416 1.00 95.25 106 ILE A O 1
ATOM 865 N N . PRO A 1 107 ? 7.328 -4.087 13.171 1.00 94.06 107 PRO A N 1
ATOM 866 C CA . PRO A 1 107 ? 8.651 -4.697 13.171 1.00 94.06 107 PRO A CA 1
ATOM 867 C C . PRO A 1 107 ? 9.694 -3.845 13.901 1.00 94.06 107 PRO A C 1
ATOM 869 O O . PRO A 1 107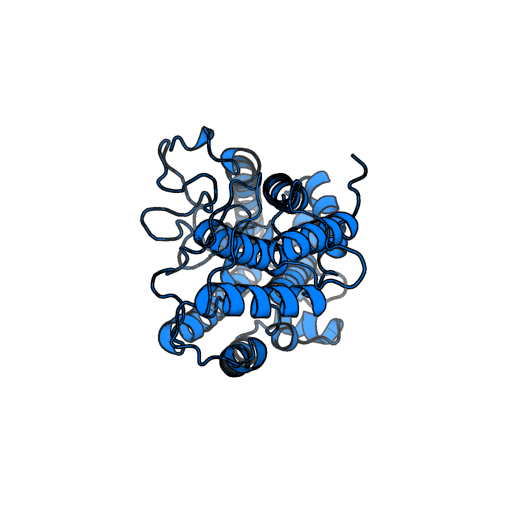 ? 9.838 -2.652 13.628 1.00 94.06 107 PRO A O 1
ATOM 872 N N . LEU A 1 108 ? 10.474 -4.477 14.780 1.00 95.44 108 LEU A N 1
ATOM 873 C CA . LEU A 1 108 ? 11.672 -3.886 15.375 1.00 95.44 108 LEU A CA 1
ATOM 874 C C . LEU A 1 108 ? 12.895 -4.359 14.587 1.00 95.44 108 LEU A C 1
ATOM 876 O O . LEU A 1 108 ? 13.251 -5.536 14.622 1.00 95.44 108 LEU A O 1
ATOM 880 N N . LEU A 1 109 ? 13.521 -3.441 13.854 1.00 94.88 109 LEU A N 1
ATOM 881 C CA . LEU A 1 109 ? 14.666 -3.750 12.999 1.00 94.88 109 LEU A CA 1
ATOM 882 C C . LEU A 1 109 ? 15.976 -3.687 13.797 1.00 94.88 109 LEU A C 1
ATOM 884 O O . LEU A 1 109 ? 16.162 -2.807 14.640 1.00 94.88 109 LEU A O 1
ATOM 888 N N . SER A 1 110 ? 16.894 -4.615 13.519 1.00 95.75 110 SER A N 1
ATOM 889 C CA . SER A 1 110 ? 18.239 -4.639 14.105 1.00 95.75 110 SER A CA 1
ATOM 890 C C . SER A 1 110 ? 19.102 -3.478 13.606 1.00 95.75 110 SER A C 1
ATOM 892 O O . SER A 1 110 ? 18.878 -2.952 12.519 1.00 95.75 110 SER A O 1
ATOM 894 N N . GLU A 1 111 ? 20.151 -3.117 14.359 1.00 96.94 111 GLU A N 1
ATOM 895 C CA . GLU A 1 111 ? 21.115 -2.078 13.945 1.00 96.94 111 GLU A CA 1
ATOM 896 C C . GLU A 1 111 ? 21.729 -2.377 12.568 1.00 96.94 111 GLU A C 1
ATOM 898 O O . GLU A 1 111 ? 22.010 -1.467 11.793 1.00 96.94 111 GLU A O 1
ATOM 903 N N . HIS A 1 112 ? 21.898 -3.660 12.248 1.00 96.62 112 HIS A N 1
ATOM 904 C CA . HIS A 1 112 ? 22.362 -4.125 10.950 1.00 96.62 112 HIS A CA 1
ATOM 905 C C . HIS A 1 112 ? 21.231 -4.874 10.249 1.00 96.62 112 HIS A C 1
ATOM 907 O O . HIS A 1 112 ? 20.754 -5.887 10.761 1.00 96.62 112 HIS A O 1
ATOM 913 N N . ILE A 1 113 ? 20.821 -4.386 9.081 1.00 94.62 113 ILE A N 1
ATOM 914 C CA . ILE A 1 113 ? 19.772 -4.992 8.251 1.00 94.62 113 ILE A CA 1
ATOM 915 C C . ILE A 1 113 ? 20.361 -5.623 6.990 1.00 94.62 113 ILE A C 1
ATOM 917 O O . ILE A 1 113 ? 21.439 -5.232 6.519 1.00 94.62 113 ILE A O 1
ATOM 921 N N . THR A 1 114 ? 19.636 -6.602 6.446 1.00 91.44 114 THR A N 1
ATOM 922 C CA . THR A 1 114 ? 19.973 -7.254 5.174 1.00 91.44 114 THR A CA 1
ATOM 923 C C . THR A 1 114 ? 19.467 -6.480 3.964 1.00 91.44 114 THR A C 1
ATOM 925 O O . THR A 1 114 ? 20.037 -6.653 2.896 1.00 91.44 114 THR A O 1
ATOM 928 N N . ALA A 1 115 ? 18.443 -5.632 4.126 1.00 86.88 115 ALA A N 1
ATOM 929 C CA . ALA A 1 115 ? 17.940 -4.797 3.043 1.00 86.88 115 ALA A CA 1
ATOM 930 C C . ALA A 1 115 ? 19.034 -3.849 2.523 1.00 86.88 115 ALA A C 1
ATOM 932 O O . ALA A 1 115 ? 19.733 -3.184 3.299 1.00 86.88 115 ALA A O 1
ATOM 933 N N . HIS A 1 116 ? 19.189 -3.806 1.204 1.00 84.81 116 HIS A N 1
ATOM 934 C CA . HIS A 1 116 ? 20.031 -2.846 0.496 1.00 84.81 116 HIS A CA 1
ATOM 935 C C . HIS A 1 116 ? 19.284 -1.525 0.270 1.00 84.81 116 HIS A C 1
ATOM 937 O O . HIS A 1 116 ? 18.079 -1.456 0.460 1.00 84.81 116 HIS A O 1
ATOM 943 N N . ARG A 1 117 ? 19.984 -0.479 -0.189 1.00 79.00 117 ARG A N 1
ATOM 944 C CA . ARG A 1 117 ? 19.431 0.882 -0.357 1.00 79.00 117 ARG A CA 1
ATOM 945 C C . ARG A 1 117 ? 18.140 0.954 -1.189 1.00 79.00 117 ARG A C 1
ATOM 947 O O . ARG A 1 117 ? 17.329 1.841 -0.956 1.00 79.00 117 ARG A O 1
ATOM 954 N N . HIS A 1 118 ? 17.984 0.052 -2.155 1.00 72.50 118 HIS A N 1
ATOM 955 C CA . HIS A 1 118 ? 16.825 -0.005 -3.049 1.00 72.50 118 HIS A CA 1
ATOM 956 C C . HIS A 1 118 ? 15.741 -0.968 -2.565 1.00 72.50 118 HIS A C 1
ATOM 958 O O . HIS A 1 118 ? 14.670 -1.017 -3.149 1.00 72.50 118 HIS A O 1
ATOM 964 N N . GLN A 1 119 ? 15.991 -1.738 -1.510 1.00 80.06 119 GLN A N 1
ATOM 965 C CA . GLN A 1 119 ? 15.003 -2.644 -0.944 1.00 80.06 119 GLN A CA 1
ATOM 966 C C . GLN A 1 119 ? 14.161 -1.914 0.104 1.00 80.06 119 GLN A C 1
ATOM 968 O O . GLN A 1 119 ? 14.553 -0.880 0.629 1.00 80.06 119 GLN A O 1
ATOM 973 N N . CYS A 1 120 ? 12.984 -2.443 0.404 1.00 84.31 120 CYS A N 1
ATOM 974 C CA . CYS A 1 120 ? 12.180 -1.968 1.516 1.00 84.31 120 CYS A CA 1
ATOM 975 C C . CYS A 1 120 ? 12.921 -2.259 2.813 1.00 84.31 120 CYS A C 1
ATOM 977 O O . CYS A 1 120 ? 13.413 -3.371 3.030 1.00 84.31 120 CYS A O 1
ATOM 979 N N . ILE A 1 121 ? 12.925 -1.291 3.718 1.00 88.81 121 ILE A N 1
ATOM 980 C CA . ILE A 1 121 ? 13.621 -1.380 4.998 1.00 88.81 121 ILE A CA 1
ATOM 981 C C . ILE A 1 121 ? 13.135 -2.551 5.864 1.00 88.81 121 ILE A C 1
ATOM 983 O O . ILE A 1 121 ? 13.888 -3.080 6.679 1.00 88.81 121 ILE A O 1
ATOM 987 N N . TYR A 1 122 ? 11.890 -2.992 5.662 1.00 90.25 122 TYR A N 1
ATOM 988 C CA . TYR A 1 122 ? 11.274 -4.109 6.378 1.00 90.25 122 TYR A CA 1
ATOM 989 C C . TYR A 1 122 ? 11.596 -5.486 5.782 1.00 90.25 122 TYR A C 1
ATOM 991 O O . TYR A 1 122 ? 11.103 -6.494 6.300 1.00 90.25 122 TYR A O 1
ATOM 999 N N . LEU A 1 123 ? 12.400 -5.560 4.721 1.00 86.88 123 LEU A N 1
ATOM 1000 C CA . LEU A 1 123 ? 12.828 -6.815 4.118 1.00 86.88 123 LEU A CA 1
ATOM 1001 C C . LEU A 1 123 ? 13.987 -7.443 4.911 1.00 86.88 123 LEU A C 1
ATOM 1003 O O . LEU A 1 123 ? 15.089 -6.895 4.981 1.00 86.88 123 LEU A O 1
ATOM 1007 N N . SER A 1 124 ? 13.766 -8.625 5.488 1.00 86.44 124 SER A N 1
ATOM 1008 C CA . SER A 1 124 ? 14.766 -9.344 6.286 1.00 86.44 124 SER A CA 1
ATOM 1009 C C . SER A 1 124 ? 14.891 -10.793 5.844 1.00 86.44 124 SER A C 1
ATOM 1011 O O . SER A 1 124 ? 13.895 -11.508 5.833 1.00 86.44 124 SER A O 1
ATOM 1013 N N . ARG A 1 125 ? 16.110 -11.241 5.504 1.00 79.75 125 ARG A N 1
ATOM 1014 C CA . ARG A 1 125 ? 16.426 -12.651 5.174 1.00 79.75 125 ARG A CA 1
ATOM 1015 C C . ARG A 1 125 ? 15.343 -13.327 4.325 1.00 79.75 125 ARG A C 1
ATOM 1017 O O . ARG A 1 125 ? 14.843 -14.385 4.689 1.00 79.75 125 ARG A O 1
ATOM 1024 N N . GLN A 1 126 ? 14.977 -12.687 3.218 1.00 72.25 126 GLN A N 1
ATOM 1025 C CA . GLN A 1 126 ? 13.986 -13.217 2.284 1.00 72.25 126 GLN A CA 1
ATOM 1026 C C . GLN A 1 126 ? 12.529 -13.248 2.814 1.00 72.25 126 GLN A C 1
ATOM 1028 O O . GLN A 1 126 ? 11.681 -13.987 2.323 1.00 72.25 126 GLN A O 1
ATOM 1033 N N . ARG A 1 127 ? 12.175 -12.421 3.801 1.00 80.06 127 ARG A N 1
ATOM 1034 C CA . ARG A 1 127 ? 10.785 -12.278 4.251 1.00 80.06 127 ARG A CA 1
ATOM 1035 C C . ARG A 1 127 ? 10.472 -10.851 4.683 1.00 80.06 127 ARG A C 1
ATOM 1037 O O . ARG A 1 127 ? 11.328 -10.136 5.203 1.00 80.06 127 ARG A O 1
ATOM 1044 N N . CYS A 1 128 ? 9.225 -10.439 4.481 1.00 85.69 128 CYS A N 1
ATOM 1045 C CA . CYS A 1 128 ? 8.707 -9.228 5.104 1.00 85.69 128 CYS A CA 1
ATOM 1046 C C . CYS A 1 128 ? 8.692 -9.400 6.631 1.00 85.69 128 CYS A C 1
ATOM 1048 O O . CYS A 1 128 ? 8.271 -10.442 7.131 1.00 85.69 128 CYS A O 1
ATOM 1050 N N . SER A 1 129 ? 9.157 -8.391 7.364 1.00 90.00 129 SER A N 1
ATOM 1051 C CA . SER A 1 129 ? 9.182 -8.416 8.833 1.00 90.00 129 SER A CA 1
ATOM 1052 C C . SER A 1 129 ? 7.846 -8.050 9.488 1.00 90.00 129 SER A C 1
ATOM 1054 O O . SER A 1 129 ? 7.712 -8.234 10.696 1.00 90.00 129 SER A O 1
ATOM 1056 N N . TRP A 1 130 ? 6.870 -7.550 8.719 1.00 90.25 130 TRP A N 1
ATOM 1057 C CA . TRP A 1 130 ? 5.507 -7.305 9.203 1.00 90.25 130 TRP A CA 1
ATOM 1058 C C . TRP A 1 130 ? 4.815 -8.611 9.623 1.00 90.25 130 TRP A C 1
ATOM 1060 O O . TRP A 1 130 ? 5.101 -9.658 9.033 1.00 90.25 130 TRP A O 1
ATOM 1070 N N . PRO A 1 131 ? 3.921 -8.566 10.631 1.00 91.12 131 PRO A N 1
ATOM 1071 C CA . PRO A 1 131 ? 3.171 -9.738 11.070 1.00 91.12 131 PRO A CA 1
ATOM 1072 C C . PRO A 1 131 ? 2.338 -10.327 9.927 1.00 91.12 131 PRO A C 1
ATOM 1074 O O . PRO A 1 131 ? 1.858 -9.610 9.050 1.00 91.12 131 PRO A O 1
ATOM 1077 N N . ASP A 1 132 ? 2.148 -11.646 9.933 1.00 86.62 132 ASP A N 1
ATOM 1078 C CA . ASP A 1 132 ? 1.394 -12.317 8.869 1.00 86.62 132 ASP A CA 1
ATOM 1079 C C . ASP A 1 132 ? -0.085 -11.922 8.870 1.00 86.62 132 ASP A C 1
ATOM 1081 O O . ASP A 1 132 ? -0.699 -11.881 7.807 1.00 86.62 132 ASP A O 1
ATOM 1085 N N . GLU A 1 133 ? -0.642 -11.578 10.035 1.00 89.56 133 GLU A N 1
ATOM 1086 C CA . GLU A 1 133 ? -2.023 -11.103 10.149 1.00 89.56 133 GLU A CA 1
ATOM 1087 C C . GLU A 1 133 ? -2.220 -9.718 9.530 1.00 89.56 133 GLU A C 1
ATOM 1089 O O . GLU A 1 133 ? -3.340 -9.363 9.162 1.00 89.56 133 GLU A O 1
ATOM 1094 N N . TRP A 1 134 ? -1.151 -8.922 9.421 1.00 90.12 134 TRP A N 1
ATOM 1095 C CA . TRP A 1 134 ? -1.230 -7.610 8.799 1.00 90.12 134 TRP A CA 1
ATOM 1096 C C . TRP A 1 134 ? 0.073 -7.192 8.130 1.00 90.12 134 TRP A C 1
ATOM 1098 O O . TRP A 1 134 ? 1.047 -6.786 8.770 1.00 90.12 134 TRP A O 1
ATOM 1108 N N . ARG A 1 135 ? 0.032 -7.189 6.801 1.00 87.00 135 ARG A N 1
ATOM 1109 C CA . ARG A 1 135 ? 0.953 -6.416 5.969 1.00 87.00 135 ARG A CA 1
ATOM 1110 C C . ARG A 1 135 ? 0.244 -5.134 5.557 1.00 87.00 135 ARG A C 1
ATOM 1112 O O . ARG A 1 135 ? -0.982 -5.078 5.559 1.00 87.00 135 ARG A O 1
ATOM 1119 N N . THR A 1 136 ? 1.014 -4.105 5.229 1.00 84.69 136 THR A N 1
ATOM 1120 C CA . THR A 1 136 ? 0.434 -2.822 4.826 1.00 84.69 136 THR A CA 1
ATOM 1121 C C . THR A 1 136 ? -0.463 -3.003 3.613 1.00 84.69 136 THR A C 1
ATOM 1123 O O . THR A 1 136 ? -0.184 -3.859 2.768 1.00 84.69 136 THR A O 1
ATOM 1126 N N . ILE A 1 137 ? -1.508 -2.181 3.499 1.00 84.38 137 ILE A N 1
ATOM 1127 C CA . ILE A 1 137 ? -2.437 -2.277 2.370 1.00 84.38 137 ILE A CA 1
ATOM 1128 C C . ILE A 1 137 ? -1.663 -2.207 1.055 1.00 84.38 137 ILE A C 1
ATOM 1130 O O . ILE A 1 137 ? -1.822 -3.086 0.244 1.00 84.38 137 ILE A O 1
ATOM 1134 N N . LYS A 1 138 ? -0.708 -1.300 0.830 1.00 80.81 138 LYS A N 1
ATOM 1135 C CA . LYS A 1 138 ? 0.029 -1.308 -0.456 1.00 80.81 138 LYS A CA 1
ATOM 1136 C C . LYS A 1 138 ? 0.735 -2.647 -0.757 1.00 80.81 138 LYS A C 1
ATOM 1138 O O . LYS A 1 138 ? 0.712 -3.120 -1.890 1.00 80.81 138 LYS A O 1
ATOM 1143 N N . CYS A 1 139 ? 1.314 -3.294 0.255 1.00 79.19 139 CYS A N 1
ATOM 1144 C CA . CYS A 1 139 ? 1.940 -4.610 0.095 1.00 79.19 139 CYS A CA 1
ATOM 1145 C C . CYS A 1 139 ? 0.936 -5.738 -0.180 1.00 79.19 139 CYS A C 1
ATOM 1147 O O . CYS A 1 139 ? 1.339 -6.795 -0.656 1.00 79.19 139 CYS A O 1
ATOM 1149 N N . TRP A 1 140 ? -0.336 -5.539 0.162 1.00 77.00 140 TRP A N 1
ATOM 1150 C CA . TRP A 1 140 ? -1.408 -6.512 -0.013 1.00 77.00 140 TRP A CA 1
ATOM 1151 C C . TRP A 1 140 ? -1.824 -6.676 -1.479 1.00 77.00 140 TRP A C 1
ATOM 1153 O O . TRP A 1 140 ? -2.248 -7.749 -1.882 1.00 77.00 140 TRP A O 1
ATOM 1163 N N . SER A 1 141 ? -1.730 -5.600 -2.261 1.00 76.94 141 SER A N 1
ATOM 1164 C CA . SER A 1 141 ? -2.490 -5.435 -3.513 1.00 76.94 141 SER A CA 1
ATOM 1165 C C . SER A 1 141 ? -1.568 -5.714 -4.641 1.00 76.94 141 SER A C 1
ATOM 1167 O O . SER A 1 141 ? -1.983 -6.292 -5.637 1.00 76.94 141 SER A O 1
ATOM 1169 N N . PHE A 1 142 ? -0.328 -5.275 -4.466 1.00 76.31 142 PHE A N 1
ATOM 1170 C CA . PHE A 1 142 ? 0.685 -5.375 -5.465 1.00 76.31 142 PHE A CA 1
ATOM 1171 C C . PHE A 1 142 ? 0.929 -6.841 -5.801 1.00 76.31 142 PHE A C 1
ATOM 1173 O O . PHE A 1 142 ? 1.332 -7.641 -4.952 1.00 76.31 142 PHE A O 1
ATOM 1180 N N . TYR A 1 143 ? 0.712 -7.168 -7.068 1.00 71.06 143 TYR A N 1
ATOM 1181 C CA . TYR A 1 143 ? 1.068 -8.449 -7.634 1.00 71.06 143 TYR A CA 1
ATOM 1182 C C . TYR A 1 143 ? 1.909 -8.219 -8.899 1.00 71.06 143 TYR A C 1
ATOM 1184 O O . TYR A 1 143 ? 1.511 -7.494 -9.804 1.00 71.06 143 TYR A O 1
ATOM 1192 N N . CYS A 1 144 ? 3.095 -8.827 -8.970 1.00 65.81 144 CYS A N 1
ATOM 1193 C CA . CYS A 1 144 ? 3.861 -8.961 -10.204 1.00 65.81 144 CYS A CA 1
ATOM 1194 C C . CYS A 1 144 ? 3.528 -10.269 -10.937 1.00 65.81 144 CYS A C 1
ATOM 1196 O O . CYS A 1 144 ? 3.208 -11.287 -10.330 1.00 65.81 144 CYS A O 1
ATOM 1198 N N . LEU A 1 145 ? 3.653 -10.282 -12.261 1.00 60.78 145 LEU A N 1
ATOM 1199 C CA . LEU A 1 145 ? 3.473 -11.517 -13.027 1.00 60.78 145 LEU A CA 1
ATOM 1200 C C . LEU A 1 145 ? 4.564 -12.561 -12.694 1.00 60.78 145 LEU A C 1
ATOM 1202 O O . LEU A 1 145 ? 4.319 -13.759 -12.788 1.00 60.78 145 LEU A O 1
ATOM 1206 N N . GLY A 1 146 ? 5.726 -12.128 -12.189 1.00 61.22 146 GLY A N 1
ATOM 1207 C CA . GLY A 1 146 ? 6.877 -12.989 -11.909 1.00 61.22 146 GLY A CA 1
ATOM 1208 C C . GLY A 1 146 ? 7.672 -13.334 -13.176 1.00 61.22 146 GLY A C 1
ATOM 1209 O O . GLY A 1 146 ? 7.413 -12.801 -14.249 1.00 61.22 146 GLY A O 1
ATOM 1210 N N . GLY A 1 147 ? 8.659 -14.225 -13.054 1.00 53.06 147 GLY A N 1
ATOM 1211 C CA . GLY A 1 147 ? 9.456 -14.738 -14.181 1.00 53.06 147 GLY A CA 1
ATOM 1212 C C . GLY A 1 147 ? 8.864 -16.014 -14.789 1.00 53.06 147 GLY A C 1
ATOM 1213 O O . GLY A 1 147 ? 9.546 -17.033 -14.843 1.00 53.06 147 GLY A O 1
ATOM 1214 N N . GLY A 1 148 ? 7.569 -16.005 -15.121 1.00 58.12 148 GLY A N 1
ATOM 1215 C CA . GLY A 1 148 ? 6.886 -17.145 -15.744 1.00 58.12 148 GLY A CA 1
ATOM 1216 C C . GLY A 1 148 ? 7.323 -17.378 -17.199 1.00 58.12 148 GLY A C 1
ATOM 1217 O O . GLY A 1 148 ? 7.984 -16.522 -17.782 1.00 58.12 148 GLY A O 1
ATOM 1218 N N . PRO A 1 149 ? 6.971 -18.527 -17.810 1.00 55.16 149 PRO A N 1
ATOM 1219 C CA . PRO A 1 149 ? 7.213 -18.778 -19.229 1.00 55.16 149 PRO A CA 1
ATOM 1220 C C . PRO A 1 149 ? 6.248 -17.927 -20.066 1.00 55.16 149 PRO A C 1
ATOM 1222 O O . PRO A 1 149 ? 5.206 -18.398 -20.520 1.00 55.16 149 PRO A O 1
ATOM 1225 N N . TRP A 1 150 ? 6.555 -16.642 -20.204 1.00 68.75 150 TRP A N 1
ATOM 1226 C CA . TRP A 1 150 ? 5.789 -15.723 -21.036 1.00 68.75 150 TRP A CA 1
ATOM 1227 C C . TRP A 1 150 ? 6.070 -16.036 -22.505 1.00 68.75 150 TRP A C 1
ATOM 1229 O O . TRP A 1 150 ? 7.224 -16.163 -22.909 1.00 68.75 150 TRP A O 1
ATOM 1239 N N . HIS A 1 151 ? 5.021 -16.178 -23.314 1.00 68.06 151 HIS A N 1
ATOM 1240 C CA . HIS A 1 151 ? 5.188 -16.252 -24.762 1.00 68.06 151 HIS A CA 1
ATOM 1241 C C . HIS A 1 151 ? 5.404 -14.840 -25.315 1.00 68.06 151 HIS A C 1
ATOM 1243 O O . HIS A 1 151 ? 4.638 -13.934 -24.969 1.00 68.06 151 HIS A O 1
ATOM 1249 N N . LEU A 1 152 ? 6.399 -14.676 -26.193 1.00 52.88 152 LEU A N 1
ATOM 1250 C CA . LEU A 1 152 ? 6.596 -13.463 -26.997 1.00 52.88 152 LEU A CA 1
ATOM 1251 C C . LEU A 1 152 ? 5.266 -13.028 -27.640 1.00 52.88 152 LEU A C 1
ATOM 1253 O O . LEU A 1 152 ? 4.515 -13.862 -28.153 1.00 52.88 152 LEU A O 1
ATOM 1257 N N . GLY A 1 153 ? 4.946 -11.736 -27.540 1.00 66.75 153 GLY A N 1
ATOM 1258 C CA . GLY A 1 153 ? 3.687 -11.150 -28.022 1.00 66.75 153 GLY A CA 1
ATOM 1259 C C . GLY A 1 153 ? 2.477 -11.257 -27.078 1.00 66.75 153 GLY A C 1
ATOM 1260 O O . GLY A 1 153 ? 1.401 -10.758 -27.412 1.00 66.75 153 GLY A O 1
ATOM 1261 N N . SER A 1 154 ? 2.604 -11.870 -25.895 1.00 71.62 154 SER A N 1
ATOM 1262 C CA . SER A 1 154 ? 1.519 -11.858 -24.899 1.00 71.62 154 SER A CA 1
ATOM 1263 C C . SER A 1 154 ? 1.353 -10.456 -24.309 1.00 71.62 154 SER A C 1
ATOM 1265 O O . SER A 1 154 ? 2.287 -9.921 -23.715 1.00 71.62 154 SER A O 1
ATOM 1267 N N . SER A 1 155 ? 0.160 -9.864 -24.401 1.00 77.62 155 SER A N 1
ATOM 1268 C CA . SER A 1 155 ? -0.087 -8.583 -23.732 1.00 77.62 155 SER A CA 1
ATOM 1269 C C . SER A 1 155 ? -0.119 -8.766 -22.210 1.00 77.62 155 SER A C 1
ATOM 1271 O O . SER A 1 155 ? -0.715 -9.717 -21.697 1.00 77.62 155 SER A O 1
ATOM 1273 N N . LEU A 1 156 ? 0.483 -7.831 -21.462 1.00 67.25 156 LEU A N 1
ATOM 1274 C CA . LEU A 1 156 ? 0.448 -7.832 -19.990 1.00 67.25 156 LEU A CA 1
ATOM 1275 C C . LEU A 1 156 ? -0.985 -7.915 -19.453 1.00 67.25 156 LEU A C 1
ATOM 1277 O O . LEU A 1 156 ? -1.246 -8.607 -18.471 1.00 67.25 156 LEU A O 1
ATOM 1281 N N . HIS A 1 157 ? -1.922 -7.254 -20.134 1.00 73.44 157 HIS A N 1
ATOM 1282 C CA . HIS A 1 157 ? -3.340 -7.316 -19.807 1.00 73.44 157 HIS A CA 1
ATOM 1283 C C . HIS A 1 157 ? -3.892 -8.747 -19.907 1.00 73.44 157 HIS A C 1
ATOM 1285 O O . HIS A 1 157 ? -4.519 -9.222 -18.963 1.00 73.44 157 HIS A O 1
ATOM 1291 N N . ALA A 1 158 ? -3.610 -9.470 -20.998 1.00 78.88 158 ALA A N 1
ATOM 1292 C CA . ALA A 1 158 ? -4.058 -10.854 -21.163 1.00 78.88 158 ALA A CA 1
ATOM 1293 C C . ALA A 1 158 ? -3.454 -11.791 -20.104 1.00 78.88 158 ALA A C 1
ATOM 1295 O O . ALA A 1 158 ? -4.137 -12.691 -19.615 1.00 78.88 158 ALA A O 1
ATOM 1296 N N . LEU A 1 159 ? -2.201 -11.550 -19.706 1.00 77.44 159 LEU A N 1
ATOM 1297 C CA . LEU A 1 159 ? -1.530 -12.314 -18.652 1.00 77.44 159 LEU A CA 1
ATOM 1298 C C . LEU A 1 159 ? -2.108 -12.029 -17.255 1.00 77.44 159 LEU A C 1
ATOM 1300 O O . LEU A 1 159 ? -2.208 -12.942 -16.435 1.00 77.44 159 LEU A O 1
ATOM 1304 N N . ARG A 1 160 ? -2.511 -10.781 -16.976 1.00 81.69 160 ARG A N 1
ATOM 1305 C CA . ARG A 1 160 ? -3.123 -10.378 -15.696 1.00 81.69 160 ARG A CA 1
ATOM 1306 C C . ARG A 1 160 ? -4.603 -10.735 -15.598 1.00 81.69 160 ARG A C 1
ATOM 1308 O O . ARG A 1 160 ? -5.073 -10.983 -14.493 1.00 81.69 160 ARG A O 1
ATOM 1315 N N . ALA A 1 161 ? -5.330 -10.803 -16.711 1.00 87.44 161 ALA A N 1
ATOM 1316 C CA . ALA A 1 161 ? -6.772 -11.051 -16.739 1.00 87.44 161 ALA A CA 1
ATOM 1317 C C . ALA A 1 161 ? -7.250 -12.227 -15.855 1.00 87.44 161 ALA A C 1
ATOM 1319 O O . ALA A 1 161 ? -8.168 -12.016 -15.058 1.00 87.44 161 ALA A O 1
ATOM 1320 N N . PRO A 1 162 ? -6.649 -13.438 -15.900 1.00 88.94 162 PRO A N 1
ATOM 1321 C CA . PRO A 1 162 ? -7.084 -14.533 -15.030 1.00 88.94 162 PRO A CA 1
ATOM 1322 C C . PRO A 1 162 ? -6.788 -14.275 -13.543 1.00 88.94 162 PRO A C 1
ATOM 1324 O O . PRO A 1 162 ? -7.585 -14.666 -12.692 1.00 88.94 162 PRO A O 1
ATOM 1327 N N . ILE A 1 163 ? -5.685 -13.586 -13.222 1.00 87.81 163 ILE A N 1
ATOM 1328 C CA . ILE A 1 163 ? -5.363 -13.164 -11.848 1.00 87.81 163 ILE A CA 1
ATOM 1329 C C . ILE A 1 163 ? -6.425 -12.184 -11.358 1.00 87.81 163 ILE A C 1
ATOM 1331 O O . ILE A 1 163 ? -7.042 -12.418 -10.322 1.00 87.81 163 ILE A O 1
ATOM 1335 N N . ILE A 1 164 ? -6.685 -11.130 -12.134 1.00 90.06 164 ILE A N 1
ATOM 1336 C CA . ILE A 1 164 ? -7.677 -10.100 -11.817 1.00 90.06 164 ILE A CA 1
ATOM 1337 C C . ILE A 1 164 ? -9.043 -10.740 -11.572 1.00 90.06 164 ILE A C 1
ATOM 1339 O O . ILE A 1 164 ? -9.654 -10.471 -10.543 1.00 90.06 164 ILE A O 1
ATOM 1343 N N . ALA A 1 165 ? -9.502 -11.634 -12.451 1.00 94.19 165 ALA A N 1
ATOM 1344 C CA . ALA A 1 165 ? -10.801 -12.289 -12.310 1.00 94.19 165 ALA A CA 1
ATOM 1345 C C . ALA A 1 165 ? -10.933 -13.082 -10.993 1.00 94.19 165 ALA A C 1
ATOM 1347 O O . ALA A 1 165 ? -11.953 -12.987 -10.302 1.00 94.19 165 ALA A O 1
ATOM 1348 N N . GLU A 1 166 ? -9.898 -13.831 -10.603 1.00 94.31 166 GLU A N 1
ATOM 1349 C CA . GLU A 1 166 ? -9.902 -14.578 -9.340 1.00 94.31 166 GLU A CA 1
ATOM 1350 C C . GLU A 1 166 ? -9.839 -13.659 -8.115 1.00 94.31 166 GLU A C 1
ATOM 1352 O O . GLU A 1 166 ? -10.573 -13.862 -7.144 1.00 94.31 166 GLU A O 1
ATOM 1357 N N . LEU A 1 167 ? -9.019 -12.609 -8.161 1.00 93.19 167 LEU A N 1
ATOM 1358 C CA . LEU A 1 167 ? -8.939 -11.624 -7.082 1.00 93.19 167 LEU A CA 1
ATOM 1359 C C . LEU A 1 167 ? -10.244 -10.843 -6.929 1.00 93.19 167 LEU A C 1
ATOM 1361 O O . LEU A 1 167 ? -10.706 -10.634 -5.808 1.00 93.19 167 LEU A O 1
ATOM 1365 N N . GLN A 1 168 ? -10.893 -10.485 -8.037 1.00 95.81 168 GLN A N 1
ATOM 1366 C CA . GLN A 1 168 ? -12.217 -9.870 -8.039 1.00 95.81 168 GLN A CA 1
ATOM 1367 C C . GLN A 1 168 ? -13.238 -10.755 -7.334 1.00 95.81 168 GLN A C 1
ATOM 1369 O O . GLN A 1 168 ? -14.030 -10.265 -6.529 1.00 95.81 168 GLN A O 1
ATOM 1374 N N . ARG A 1 169 ? -13.218 -12.065 -7.595 1.00 96.94 169 ARG A N 1
ATOM 1375 C CA . ARG A 1 169 ? -14.095 -13.026 -6.918 1.00 96.94 169 ARG A CA 1
ATOM 1376 C C . ARG A 1 169 ? -13.839 -13.049 -5.410 1.00 96.94 169 ARG A C 1
ATOM 1378 O O . ARG A 1 169 ? -14.805 -13.025 -4.648 1.00 96.94 169 ARG A O 1
ATOM 1385 N N . VAL A 1 170 ? -12.575 -13.060 -4.978 1.00 96.12 170 VAL A N 1
ATOM 1386 C CA . VAL A 1 170 ? -12.214 -13.003 -3.549 1.00 96.12 170 VAL A CA 1
ATOM 1387 C C . VAL A 1 170 ? -12.703 -11.710 -2.911 1.00 96.12 170 VAL A C 1
ATOM 1389 O O . VAL A 1 170 ? -13.417 -11.776 -1.914 1.00 96.12 170 VAL A O 1
ATOM 1392 N N . VAL A 1 171 ? -12.380 -10.553 -3.494 1.00 96.62 171 VAL A N 1
ATOM 1393 C CA . VAL A 1 171 ? -12.785 -9.248 -2.956 1.00 96.62 171 VAL A CA 1
ATOM 1394 C C . VAL A 1 171 ? -14.306 -9.169 -2.877 1.00 96.62 171 VAL A C 1
ATOM 1396 O O . VAL A 1 171 ? -14.841 -8.941 -1.800 1.00 96.62 171 VAL A O 1
ATOM 1399 N N . ARG A 1 172 ? -15.040 -9.479 -3.953 1.00 97.56 172 ARG A N 1
ATOM 1400 C CA . ARG A 1 172 ? -16.515 -9.450 -3.935 1.00 97.56 172 ARG A CA 1
ATOM 1401 C C . ARG A 1 172 ? -17.119 -10.381 -2.882 1.00 97.56 172 ARG A C 1
ATOM 1403 O O . ARG A 1 172 ? -18.152 -10.033 -2.310 1.00 97.56 172 ARG A O 1
ATOM 1410 N N . ALA A 1 173 ? -16.516 -11.541 -2.622 1.00 97.75 173 ALA A N 1
ATOM 1411 C CA . ALA A 1 173 ? -17.022 -12.505 -1.646 1.00 97.75 173 ALA A CA 1
ATOM 1412 C C . ALA A 1 173 ? -16.692 -12.114 -0.197 1.00 97.75 173 ALA A C 1
ATOM 1414 O O . ALA A 1 173 ? -17.562 -12.187 0.668 1.00 97.75 173 ALA A O 1
ATOM 1415 N N . ALA A 1 174 ? -15.463 -11.671 0.060 1.00 97.69 174 ALA A N 1
ATOM 1416 C CA . ALA A 1 174 ? -14.934 -11.459 1.404 1.00 97.69 174 ALA A CA 1
ATOM 1417 C C . ALA A 1 174 ? -14.906 -9.985 1.849 1.00 97.69 174 ALA A C 1
ATOM 1419 O O . ALA A 1 174 ? -14.499 -9.724 2.978 1.00 97.69 174 ALA A O 1
ATOM 1420 N N . LEU A 1 175 ? -15.363 -9.031 1.020 1.00 97.94 175 LEU A N 1
ATOM 1421 C CA . LEU A 1 175 ? -15.415 -7.613 1.394 1.00 97.94 175 LEU A CA 1
ATOM 1422 C C . LEU A 1 175 ? -16.277 -7.409 2.656 1.00 97.94 175 LEU A C 1
ATOM 1424 O O . LEU A 1 175 ? -17.472 -7.747 2.628 1.00 97.94 175 LEU A O 1
ATOM 1428 N N . PRO A 1 176 ? -15.715 -6.833 3.737 1.00 98.38 176 PRO A N 1
ATOM 1429 C CA . PRO A 1 176 ? -16.461 -6.549 4.958 1.00 98.38 176 PRO A CA 1
ATOM 1430 C C . PRO A 1 176 ? -17.647 -5.609 4.720 1.00 98.38 176 PRO A C 1
ATOM 1432 O O . PRO A 1 176 ? -17.585 -4.695 3.891 1.00 98.38 176 PRO A O 1
ATOM 1435 N N . ALA A 1 177 ? -18.722 -5.787 5.489 1.00 98.44 177 ALA A N 1
ATOM 1436 C CA . ALA A 1 177 ? -19.953 -5.008 5.333 1.00 98.44 177 ALA A CA 1
ATOM 1437 C C . ALA A 1 177 ? -19.749 -3.474 5.391 1.00 98.44 177 ALA A C 1
ATOM 1439 O O . ALA A 1 177 ? -20.326 -2.786 4.550 1.00 98.44 177 ALA A O 1
ATOM 1440 N N . PRO A 1 178 ? -18.895 -2.910 6.273 1.00 98.62 178 PRO A N 1
ATOM 1441 C CA . PRO A 1 178 ? -18.632 -1.468 6.293 1.00 98.62 178 PRO A CA 1
ATOM 1442 C C . PRO A 1 178 ? -18.064 -0.917 4.976 1.00 98.62 178 PRO A C 1
ATOM 1444 O O . PRO A 1 178 ? -18.425 0.182 4.560 1.00 98.62 178 PRO A O 1
ATOM 1447 N N . LEU A 1 179 ? -17.234 -1.696 4.275 1.00 98.50 179 LEU A N 1
ATOM 1448 C CA . LEU A 1 179 ? -16.709 -1.318 2.961 1.00 98.50 179 LEU A CA 1
ATOM 1449 C C . LEU A 1 179 ? -17.749 -1.489 1.847 1.00 98.50 179 LEU A C 1
ATOM 1451 O O . LEU A 1 179 ? -17.764 -0.687 0.920 1.00 98.50 179 LEU A O 1
ATOM 1455 N N . ARG A 1 180 ? -18.675 -2.450 1.957 1.00 98.56 180 ARG A N 1
ATOM 1456 C CA . ARG A 1 180 ? -19.840 -2.530 1.049 1.00 98.56 180 ARG A CA 1
ATOM 1457 C C . ARG A 1 180 ? -20.773 -1.332 1.208 1.00 98.56 180 ARG A C 1
ATOM 1459 O O . ARG A 1 180 ? -21.311 -0.830 0.226 1.00 98.56 180 ARG A O 1
ATOM 1466 N N . THR A 1 181 ? -20.950 -0.843 2.436 1.00 98.44 181 THR A N 1
ATOM 1467 C CA . THR A 1 181 ? -21.681 0.407 2.687 1.00 98.44 181 THR A CA 1
ATOM 1468 C C . THR A 1 181 ? -20.996 1.580 1.989 1.00 98.44 181 THR A C 1
ATOM 1470 O O . THR A 1 181 ? -21.676 2.395 1.370 1.00 98.44 181 THR A O 1
ATOM 1473 N N . TYR A 1 182 ? -19.660 1.644 2.031 1.00 98.38 182 TYR A N 1
ATOM 1474 C CA . TYR A 1 182 ? -18.898 2.646 1.284 1.00 98.38 182 TYR A CA 1
ATOM 1475 C C . TYR A 1 182 ? -19.115 2.531 -0.233 1.00 98.38 182 TYR A C 1
ATOM 1477 O O . TYR A 1 182 ? -19.435 3.533 -0.871 1.00 98.38 182 TYR A O 1
ATOM 1485 N N . GLU A 1 183 ? -19.015 1.321 -0.799 1.00 98.38 183 GLU A N 1
ATOM 1486 C CA . GLU A 1 183 ? -19.305 1.053 -2.219 1.00 98.38 183 GLU A CA 1
ATOM 1487 C C . GLU A 1 183 ? -20.692 1.569 -2.624 1.00 98.38 183 GLU A C 1
ATOM 1489 O O . GLU A 1 183 ? -20.824 2.259 -3.634 1.00 98.38 183 GLU A O 1
ATOM 1494 N N . ALA A 1 184 ? -21.718 1.299 -1.811 1.00 98.31 184 ALA A N 1
ATOM 1495 C CA . ALA A 1 184 ? -23.092 1.715 -2.085 1.00 98.31 184 ALA A CA 1
ATOM 1496 C C . ALA A 1 184 ? -23.281 3.242 -2.049 1.00 98.31 184 ALA A C 1
ATOM 1498 O O . ALA A 1 184 ? -23.974 3.789 -2.906 1.00 98.31 184 ALA A O 1
ATOM 1499 N N . VAL A 1 185 ? -22.666 3.931 -1.080 1.00 98.00 185 VAL A N 1
ATOM 1500 C CA . VAL A 1 185 ? -22.748 5.399 -0.952 1.00 98.00 185 VAL A CA 1
ATOM 1501 C C . VAL A 1 185 ? -22.051 6.097 -2.122 1.00 98.00 185 VAL A C 1
ATOM 1503 O O . VAL A 1 185 ? -22.586 7.068 -2.655 1.00 98.00 185 VAL A O 1
ATOM 1506 N N . HIS A 1 186 ? -20.891 5.592 -2.549 1.00 97.50 186 HIS A N 1
ATOM 1507 C CA . HIS A 1 186 ? -20.097 6.190 -3.633 1.00 97.50 186 HIS A CA 1
ATOM 1508 C C . HIS A 1 186 ? -20.419 5.647 -5.026 1.00 97.50 186 HIS A C 1
ATOM 1510 O O . HIS A 1 186 ? -19.880 6.155 -6.004 1.00 97.50 186 HIS A O 1
ATOM 1516 N N . GLN A 1 187 ? -21.291 4.641 -5.131 1.00 97.75 187 GLN A N 1
ATOM 1517 C CA . GLN A 1 187 ? -21.618 3.949 -6.385 1.00 97.75 187 GLN A CA 1
ATOM 1518 C C . GLN A 1 187 ? -20.373 3.401 -7.104 1.00 97.75 187 GLN A C 1
ATOM 1520 O O . GLN A 1 187 ? -20.243 3.499 -8.324 1.00 97.75 187 GLN A O 1
ATOM 1525 N N . ILE A 1 188 ? -19.451 2.816 -6.339 1.00 97.38 188 ILE A N 1
ATOM 1526 C CA . ILE A 1 188 ? -18.225 2.190 -6.851 1.00 97.38 188 ILE A CA 1
ATOM 1527 C C . ILE A 1 188 ? -18.219 0.694 -6.548 1.00 97.38 188 ILE A C 1
ATOM 1529 O O . ILE A 1 188 ? -18.975 0.222 -5.702 1.00 97.38 188 ILE A O 1
ATOM 1533 N N . SER A 1 189 ? -17.311 -0.048 -7.180 1.00 97.69 189 SER A N 1
ATOM 1534 C CA . SER A 1 189 ? -16.934 -1.376 -6.702 1.00 97.69 189 SER A CA 1
ATOM 1535 C C . SER A 1 189 ? -15.420 -1.515 -6.654 1.00 97.69 189 SER A C 1
ATOM 1537 O O . SER A 1 189 ? -14.738 -1.303 -7.653 1.00 97.69 189 SER A O 1
ATOM 1539 N N . PHE A 1 190 ? -14.889 -1.897 -5.492 1.00 96.62 190 PHE A N 1
ATOM 1540 C CA . PHE A 1 190 ? -13.453 -2.064 -5.293 1.00 96.62 190 PHE A CA 1
ATOM 1541 C C . PHE A 1 190 ? -12.863 -3.136 -6.204 1.00 96.62 190 PHE A C 1
ATOM 1543 O O . PHE A 1 190 ? -11.731 -3.004 -6.655 1.00 96.62 190 PHE A O 1
ATOM 1550 N N . ALA A 1 191 ? -13.637 -4.180 -6.500 1.00 96.62 191 ALA A N 1
ATOM 1551 C CA . ALA A 1 191 ? -13.210 -5.245 -7.396 1.00 96.62 191 ALA A CA 1
ATOM 1552 C C . ALA A 1 191 ? -12.900 -4.725 -8.815 1.00 96.62 191 ALA A C 1
ATOM 1554 O O . ALA A 1 191 ? -12.011 -5.252 -9.479 1.00 96.62 191 ALA A O 1
ATOM 1555 N N . GLU A 1 192 ? -13.571 -3.667 -9.271 1.00 94.31 192 GLU A N 1
ATOM 1556 C CA . GLU A 1 192 ? -13.341 -3.099 -10.606 1.00 94.31 192 GLU A CA 1
ATOM 1557 C C . GLU A 1 192 ? -12.038 -2.301 -10.715 1.00 94.31 192 GLU A C 1
ATOM 1559 O O . GLU A 1 192 ? -11.641 -1.984 -11.825 1.00 94.31 192 GLU A O 1
ATOM 1564 N N . TYR A 1 193 ? -11.353 -2.008 -9.602 1.00 89.56 193 TYR A N 1
ATOM 1565 C CA . TYR A 1 193 ? -10.047 -1.336 -9.618 1.00 89.56 193 TYR A CA 1
ATOM 1566 C C . TYR A 1 193 ? -8.860 -2.309 -9.606 1.00 89.56 193 TYR A C 1
ATOM 1568 O O . TYR A 1 193 ? -7.719 -1.873 -9.535 1.00 89.56 193 TYR A O 1
ATOM 1576 N N . LEU A 1 194 ? -9.089 -3.628 -9.592 1.00 88.75 194 LEU A N 1
ATOM 1577 C CA . LEU A 1 194 ? -8.014 -4.623 -9.441 1.00 88.75 194 LEU A CA 1
ATOM 1578 C C . LEU A 1 194 ? -7.118 -4.793 -10.675 1.00 88.75 194 LEU A C 1
ATOM 1580 O O . LEU A 1 194 ? -6.083 -5.460 -10.581 1.00 88.75 194 LEU A O 1
ATOM 1584 N N . ASP A 1 195 ? -7.510 -4.225 -11.812 1.00 83.06 195 ASP A N 1
ATOM 1585 C CA . ASP A 1 195 ? -6.671 -4.098 -13.004 1.00 83.06 195 ASP A CA 1
ATOM 1586 C C . ASP A 1 195 ? -5.465 -3.175 -12.773 1.00 83.06 195 ASP A C 1
ATOM 1588 O O . ASP A 1 195 ? -4.402 -3.401 -13.358 1.00 83.06 195 ASP A O 1
ATOM 1592 N N . ASP A 1 196 ? -5.603 -2.227 -11.843 1.00 79.62 196 ASP A N 1
ATOM 1593 C CA . ASP A 1 196 ? -4.537 -1.391 -11.303 1.00 79.62 196 ASP A CA 1
ATOM 1594 C C . ASP A 1 196 ? -4.399 -1.595 -9.773 1.00 79.62 196 ASP A C 1
ATOM 1596 O O . ASP A 1 196 ? -5.100 -0.977 -8.962 1.00 79.62 196 ASP A O 1
ATOM 1600 N N . PRO A 1 197 ? -3.454 -2.444 -9.328 1.00 79.94 197 PRO A N 1
ATOM 1601 C CA . PRO A 1 197 ? -3.238 -2.740 -7.911 1.00 79.94 197 PRO A CA 1
ATOM 1602 C C . PRO A 1 197 ? -2.941 -1.529 -7.023 1.00 79.94 197 PRO A C 1
ATOM 1604 O O . PRO A 1 197 ? -3.201 -1.579 -5.811 1.00 79.94 197 PRO A O 1
ATOM 1607 N N . LEU A 1 198 ? -2.362 -0.464 -7.583 1.00 77.56 198 LEU A N 1
ATOM 1608 C CA . LEU A 1 198 ? -2.133 0.766 -6.838 1.00 77.56 198 LEU A CA 1
ATOM 1609 C C . LEU A 1 198 ? -3.430 1.530 -6.671 1.00 77.56 198 LEU A C 1
ATOM 1611 O O . LEU A 1 198 ? -3.779 1.871 -5.541 1.00 77.56 198 LEU A O 1
ATOM 1615 N N . HIS A 1 199 ? -4.164 1.732 -7.762 1.00 80.69 199 HIS A N 1
ATOM 1616 C CA . HIS A 1 199 ? -5.444 2.422 -7.722 1.00 80.69 199 HIS A CA 1
ATOM 1617 C C . HIS A 1 199 ? -6.422 1.711 -6.778 1.00 80.69 199 HIS A C 1
ATOM 1619 O O . HIS A 1 199 ? -7.072 2.358 -5.955 1.00 80.69 199 HIS A O 1
ATOM 1625 N N . PHE A 1 200 ? -6.460 0.377 -6.796 1.00 88.50 200 PHE A N 1
ATOM 1626 C CA . PHE A 1 200 ? -7.210 -0.414 -5.823 1.00 88.50 200 PHE A CA 1
ATOM 1627 C C . PHE A 1 200 ? -6.791 -0.129 -4.372 1.00 88.50 200 PHE A C 1
ATOM 1629 O O . PHE A 1 200 ? -7.647 0.162 -3.531 1.00 88.50 200 PHE A O 1
ATOM 1636 N N . ALA A 1 201 ? -5.489 -0.185 -4.062 1.00 87.25 201 ALA A N 1
ATOM 1637 C CA . ALA A 1 201 ? -4.996 0.108 -2.714 1.00 87.25 201 ALA A CA 1
ATOM 1638 C C . ALA A 1 201 ? -5.318 1.538 -2.278 1.00 87.25 201 ALA A C 1
ATOM 1640 O O . ALA A 1 201 ? -5.697 1.751 -1.129 1.00 87.25 201 ALA A O 1
ATOM 1641 N N . GLU A 1 202 ? -5.202 2.511 -3.173 1.00 84.38 202 GLU A N 1
ATOM 1642 C CA . GLU A 1 202 ? -5.513 3.909 -2.893 1.00 84.38 202 GLU A CA 1
ATOM 1643 C C . GLU A 1 202 ? -7.000 4.127 -2.641 1.00 84.38 202 GLU A C 1
ATOM 1645 O O . GLU A 1 202 ? -7.359 4.757 -1.645 1.00 84.38 202 GLU A O 1
ATOM 1650 N N . LYS A 1 203 ? -7.874 3.568 -3.487 1.00 89.44 203 LYS A N 1
ATOM 1651 C CA . LYS A 1 203 ? -9.330 3.643 -3.301 1.00 89.44 203 LYS A CA 1
ATOM 1652 C C . LYS A 1 203 ? -9.742 3.043 -1.979 1.00 89.44 203 LYS A C 1
ATOM 1654 O O . LYS A 1 203 ? -10.560 3.617 -1.260 1.00 89.44 203 LYS A O 1
ATOM 1659 N N . LEU A 1 204 ? -9.144 1.918 -1.625 1.00 94.31 204 LEU A N 1
ATOM 1660 C CA . LEU A 1 204 ? -9.426 1.317 -0.348 1.00 94.31 204 LEU A CA 1
ATOM 1661 C C . LEU A 1 204 ? -8.875 2.135 0.823 1.00 94.31 204 LEU A C 1
ATOM 1663 O O . LEU A 1 204 ? -9.585 2.338 1.804 1.00 94.31 204 LEU A O 1
ATOM 1667 N N . GLN A 1 205 ? -7.632 2.610 0.747 1.00 92.12 205 GLN A N 1
ATOM 1668 C CA . GLN A 1 205 ? -7.060 3.470 1.783 1.00 92.12 205 GLN A CA 1
ATOM 1669 C C . GLN A 1 205 ? -7.909 4.726 1.985 1.00 92.12 205 GLN A C 1
ATOM 1671 O O . GLN A 1 205 ? -8.124 5.126 3.127 1.00 92.12 205 GLN A O 1
ATOM 1676 N N . GLN A 1 206 ? -8.432 5.313 0.906 1.00 90.69 206 GLN A N 1
ATOM 1677 C CA . GLN A 1 206 ? -9.367 6.431 0.962 1.00 90.69 206 GLN A CA 1
ATOM 1678 C C . GLN A 1 206 ? -10.636 6.048 1.729 1.00 90.69 206 GLN A C 1
ATOM 1680 O O . GLN A 1 206 ? -11.022 6.761 2.653 1.00 90.69 206 GLN A O 1
ATOM 1685 N N . ALA A 1 207 ? -11.249 4.914 1.392 1.00 96.31 207 ALA A N 1
ATOM 1686 C CA . ALA A 1 207 ? -12.451 4.445 2.066 1.00 96.31 207 ALA A CA 1
ATOM 1687 C C . ALA A 1 207 ? -12.220 4.200 3.558 1.00 96.31 207 ALA A C 1
ATOM 1689 O O . ALA A 1 207 ? -12.970 4.699 4.390 1.00 96.31 207 ALA A O 1
ATOM 1690 N N . LEU A 1 208 ? -11.140 3.498 3.907 1.00 97.19 208 LEU A N 1
ATOM 1691 C CA . LEU A 1 208 ? -10.749 3.233 5.291 1.00 97.19 208 LEU A CA 1
ATOM 1692 C C . LEU A 1 208 ? -10.424 4.519 6.047 1.00 97.19 208 LEU A C 1
ATOM 1694 O O . LEU A 1 208 ? -10.753 4.650 7.226 1.00 97.19 208 LEU A O 1
ATOM 1698 N N . PHE A 1 209 ? -9.804 5.491 5.381 1.00 95.44 209 PHE A N 1
ATOM 1699 C CA . PHE A 1 209 ? -9.566 6.789 5.985 1.00 95.44 209 PHE A CA 1
ATOM 1700 C C . PHE A 1 209 ? -10.887 7.485 6.317 1.00 95.44 209 PHE A C 1
ATOM 1702 O O . PHE A 1 209 ? -11.075 7.945 7.439 1.00 95.44 209 PHE A O 1
ATOM 1709 N N . GLU A 1 210 ? -11.814 7.522 5.367 1.00 96.00 210 GLU A N 1
ATOM 1710 C CA . GLU A 1 210 ? -13.084 8.229 5.493 1.00 96.00 210 GLU A CA 1
ATOM 1711 C C . GLU A 1 210 ? -14.028 7.585 6.516 1.00 96.00 210 GLU A C 1
ATOM 1713 O O . GLU A 1 210 ? -14.574 8.283 7.367 1.00 96.00 210 GLU A O 1
ATOM 1718 N N . ILE A 1 211 ? -14.184 6.257 6.489 1.00 98.06 211 ILE A N 1
ATOM 1719 C CA . ILE A 1 211 ? -15.153 5.566 7.354 1.00 98.06 211 ILE A CA 1
ATOM 1720 C C . ILE A 1 211 ? -14.594 5.180 8.722 1.00 98.06 211 ILE A C 1
ATOM 1722 O O . ILE A 1 211 ? -15.363 4.765 9.590 1.00 98.06 211 ILE A O 1
ATOM 1726 N N . PHE A 1 212 ? -13.275 5.260 8.919 1.00 98.12 212 PHE A N 1
ATOM 1727 C CA . PHE A 1 212 ? -12.629 4.776 10.138 1.00 98.12 212 PHE A CA 1
ATOM 1728 C C . PHE A 1 212 ? -11.597 5.756 10.698 1.00 98.12 212 PHE A C 1
ATOM 1730 O O . PHE A 1 212 ? -11.765 6.237 11.816 1.00 98.12 212 PHE A O 1
ATOM 1737 N N . VAL A 1 213 ? -10.535 6.076 9.949 1.00 97.25 213 VAL A N 1
ATOM 1738 C CA . VAL A 1 213 ? -9.403 6.860 10.488 1.00 97.25 213 VAL A CA 1
ATOM 1739 C C . VAL A 1 213 ? -9.818 8.284 10.853 1.00 97.25 213 VAL A C 1
ATOM 1741 O O . VAL A 1 213 ? -9.510 8.731 11.954 1.00 97.25 213 VAL A O 1
ATOM 1744 N N . SER A 1 214 ? -10.503 8.997 9.955 1.00 95.56 214 SER A N 1
ATOM 1745 C CA . SER A 1 214 ? -10.893 10.396 10.159 1.00 95.56 214 SER A CA 1
ATOM 1746 C C . SER A 1 214 ? -11.867 10.548 11.328 1.00 95.56 214 SER A C 1
ATOM 1748 O O . SER A 1 214 ? -11.533 11.294 12.249 1.00 95.56 214 SER A O 1
ATOM 1750 N N . PRO A 1 215 ? -12.989 9.798 11.394 1.00 97.25 215 PRO A N 1
ATOM 1751 C CA . PRO A 1 215 ? -13.877 9.869 12.551 1.00 97.25 215 PRO A CA 1
ATOM 1752 C C . PRO A 1 215 ? -13.160 9.503 13.856 1.00 97.25 215 PRO A C 1
ATOM 1754 O O . PRO A 1 215 ? -13.402 10.114 14.898 1.00 97.25 215 PRO A O 1
ATOM 1757 N N . LEU A 1 216 ? -12.260 8.509 13.821 1.00 97.62 216 LEU A N 1
ATOM 1758 C CA . LEU A 1 216 ? -11.522 8.108 15.016 1.00 97.62 216 LEU A CA 1
ATOM 1759 C C . LEU A 1 216 ? -10.579 9.209 15.487 1.00 97.62 216 LEU A C 1
ATOM 1761 O O . LEU A 1 216 ? -10.494 9.462 16.685 1.00 97.62 216 LEU A O 1
ATOM 1765 N N . ASN A 1 217 ? -9.900 9.875 14.556 1.00 96.81 217 ASN A N 1
ATOM 1766 C CA . ASN A 1 217 ? -9.008 10.986 14.852 1.00 96.81 217 ASN A CA 1
ATOM 1767 C C . ASN A 1 217 ? -9.761 12.225 15.367 1.00 96.81 217 ASN A C 1
ATOM 1769 O O . ASN A 1 217 ? -9.219 12.965 16.180 1.00 96.81 217 ASN A O 1
ATOM 1773 N N . GLU A 1 218 ? -11.005 12.451 14.935 1.00 96.00 218 GLU A N 1
ATOM 1774 C CA . GLU A 1 218 ? -11.863 13.502 15.503 1.00 96.00 218 GLU A CA 1
ATOM 1775 C C . GLU A 1 218 ? -12.185 13.234 16.978 1.00 96.00 218 GLU A C 1
ATOM 1777 O O . GLU A 1 218 ? -12.150 14.152 17.798 1.00 96.00 218 GLU A O 1
ATOM 1782 N N . MET A 1 219 ? -12.461 11.975 17.333 1.00 97.12 219 MET A N 1
ATOM 1783 C CA . MET A 1 219 ? -12.754 11.584 18.715 1.00 97.12 219 MET A CA 1
ATOM 1784 C C . MET A 1 219 ? -11.494 11.498 19.590 1.00 97.12 219 MET A C 1
ATOM 1786 O O . MET A 1 219 ? -11.515 11.892 20.757 1.00 97.12 219 MET A O 1
ATOM 1790 N N . TYR A 1 220 ? -10.401 10.984 19.033 1.00 96.81 220 TYR A N 1
ATOM 1791 C CA . TYR A 1 220 ? -9.115 10.800 19.694 1.00 96.81 220 TYR A CA 1
ATOM 1792 C C . TYR A 1 220 ? -8.007 11.340 18.785 1.00 96.81 220 TYR A C 1
ATOM 1794 O O . TYR A 1 220 ? -7.507 10.597 17.951 1.00 96.81 220 TYR A O 1
ATOM 1802 N N . PRO A 1 221 ? -7.586 12.605 18.909 1.00 95.56 221 PRO A N 1
ATOM 1803 C CA . PRO A 1 221 ? -6.554 13.156 18.032 1.00 95.56 221 PRO A CA 1
ATOM 1804 C C . PRO A 1 221 ? -5.216 12.405 18.153 1.00 95.56 221 PRO A C 1
ATOM 1806 O O . PRO A 1 221 ? -4.581 12.419 19.209 1.00 95.56 221 PRO A O 1
ATOM 1809 N N . PHE A 1 222 ? -4.768 11.756 17.073 1.00 94.56 222 PHE A N 1
ATOM 1810 C CA . PHE A 1 222 ? -3.488 11.023 17.016 1.00 94.56 222 PHE A CA 1
ATOM 1811 C C . PHE A 1 222 ? -2.675 11.266 15.740 1.00 94.56 222 PHE A C 1
ATOM 1813 O O . PHE A 1 222 ? -1.470 10.971 15.708 1.00 94.56 222 PHE A O 1
ATOM 1820 N N . LEU A 1 223 ? -3.315 11.784 14.691 1.00 91.25 223 LEU A N 1
ATOM 1821 C CA . LEU A 1 223 ? -2.651 12.213 13.469 1.00 91.25 223 LEU A CA 1
ATOM 1822 C C . LEU A 1 223 ? -1.966 13.560 13.681 1.00 91.25 223 LEU A C 1
ATOM 1824 O O . LEU A 1 223 ? -2.481 14.445 14.360 1.00 91.25 223 LEU A O 1
ATOM 1828 N N . ASP A 1 224 ? -0.810 13.718 13.046 1.00 84.75 224 ASP A N 1
ATOM 1829 C CA . ASP A 1 224 ? -0.199 15.033 12.893 1.00 84.75 224 ASP A CA 1
ATOM 1830 C C . ASP A 1 224 ? -1.013 15.819 11.848 1.00 84.75 224 ASP A C 1
ATOM 1832 O O . ASP A 1 224 ? -1.232 15.278 10.758 1.00 84.75 224 ASP A O 1
ATOM 1836 N N . PRO A 1 225 ? -1.462 17.059 12.111 1.00 72.12 225 PRO A N 1
ATOM 1837 C CA . PRO A 1 225 ? -2.141 17.884 11.113 1.00 72.12 225 PRO A CA 1
ATOM 1838 C C . PRO A 1 225 ? -1.409 17.946 9.763 1.00 72.12 225 PRO A C 1
ATOM 1840 O O . PRO A 1 225 ? -2.057 17.878 8.720 1.00 72.12 225 PRO A O 1
ATOM 1843 N N . GLN A 1 226 ? -0.070 17.966 9.760 1.00 68.12 226 GLN A N 1
ATOM 1844 C CA . GLN A 1 226 ? 0.724 17.977 8.523 1.00 68.12 226 GLN A CA 1
ATOM 1845 C C . GLN A 1 226 ? 0.614 16.666 7.727 1.00 68.12 226 GLN A C 1
ATOM 1847 O O . GLN A 1 226 ? 0.715 16.668 6.501 1.00 68.12 226 GLN A O 1
ATOM 1852 N N . SER A 1 227 ? 0.355 15.541 8.400 1.00 68.44 227 SER A N 1
ATOM 1853 C CA . SER A 1 227 ? 0.142 14.245 7.739 1.00 68.44 227 SER A CA 1
ATOM 1854 C C . SER A 1 227 ? -1.208 14.156 7.017 1.00 68.44 227 SER A C 1
ATOM 1856 O O . SER A 1 227 ? -1.327 13.432 6.030 1.00 68.44 227 SER A O 1
ATOM 1858 N N . ILE A 1 228 ? -2.208 14.932 7.452 1.00 60.69 228 ILE A N 1
ATOM 1859 C CA . ILE A 1 228 ? -3.551 14.943 6.852 1.00 60.69 228 ILE A CA 1
ATOM 1860 C C . ILE A 1 228 ? -3.516 15.593 5.458 1.00 60.69 228 ILE A C 1
ATOM 1862 O O . ILE A 1 228 ? -4.145 15.089 4.524 1.00 60.69 228 ILE A O 1
ATOM 1866 N N . ASP A 1 229 ? -2.732 16.661 5.285 1.00 51.59 229 ASP A N 1
ATOM 1867 C CA . ASP A 1 229 ? -2.593 17.360 4.000 1.00 51.59 229 ASP A CA 1
ATOM 1868 C C . ASP A 1 229 ? -1.771 16.564 2.970 1.00 51.59 229 ASP A C 1
ATOM 1870 O O . ASP A 1 229 ? -2.063 16.620 1.771 1.00 51.59 229 ASP A O 1
ATOM 1874 N N . GLY A 1 230 ? -0.827 15.728 3.416 1.00 57.22 230 GLY A N 1
ATOM 1875 C CA . GLY A 1 230 ? -0.096 14.800 2.541 1.00 57.22 230 GLY A CA 1
ATOM 1876 C C . GLY A 1 230 ? -1.022 13.835 1.783 1.00 57.22 230 GLY A C 1
ATOM 1877 O O . GLY A 1 230 ? -0.859 13.627 0.580 1.00 57.22 230 GLY A O 1
ATOM 1878 N N . HIS A 1 231 ? -2.081 13.343 2.439 1.00 54.12 231 HIS A N 1
ATOM 1879 C CA . HIS A 1 231 ? -3.102 12.485 1.818 1.00 54.12 231 HIS A CA 1
ATOM 1880 C C . HIS A 1 231 ? -3.962 13.208 0.761 1.00 54.12 231 HIS A C 1
ATOM 1882 O O . HIS A 1 231 ? -4.605 12.569 -0.078 1.00 54.12 231 HIS A O 1
ATOM 1888 N N . ARG A 1 232 ? -4.022 14.547 0.780 1.00 45.41 232 ARG A N 1
ATOM 1889 C CA . ARG A 1 232 ? -4.671 15.342 -0.278 1.00 45.41 232 ARG A CA 1
ATOM 1890 C C . ARG A 1 232 ? -3.780 15.505 -1.507 1.00 45.41 232 ARG A C 1
ATOM 1892 O O . ARG A 1 232 ? -4.310 15.491 -2.613 1.00 45.41 232 ARG A O 1
ATOM 1899 N N . LEU A 1 233 ? -2.465 15.617 -1.332 1.00 42.41 233 LEU A N 1
ATOM 1900 C CA . LEU A 1 233 ? -1.510 15.754 -2.438 1.00 42.41 233 LEU A CA 1
ATOM 1901 C C . LEU A 1 233 ? -1.299 14.452 -3.223 1.00 42.41 233 LEU A C 1
ATOM 1903 O O . LEU A 1 233 ? -1.149 14.504 -4.440 1.00 42.41 233 LEU A O 1
ATOM 1907 N N . GLU A 1 234 ? -1.353 13.286 -2.578 1.00 51.22 234 GLU A N 1
ATOM 1908 C CA . GLU A 1 234 ? -1.271 12.002 -3.296 1.00 51.22 234 GLU A CA 1
ATOM 1909 C C . GLU A 1 234 ? -2.478 11.720 -4.189 1.00 51.22 234 GLU A C 1
ATOM 1911 O O . GLU A 1 234 ? -2.296 11.152 -5.259 1.00 51.22 234 GLU A O 1
ATOM 1916 N N . ARG A 1 235 ? -3.674 12.224 -3.848 1.00 46.28 235 ARG A N 1
ATOM 1917 C CA . ARG A 1 235 ? -4.853 12.155 -4.736 1.00 46.28 235 ARG A CA 1
ATOM 1918 C C . ARG A 1 235 ? -4.626 12.796 -6.109 1.00 46.28 235 ARG A C 1
ATOM 1920 O O . ARG A 1 235 ? -5.358 12.488 -7.042 1.00 46.28 235 ARG A O 1
ATOM 1927 N N . LEU A 1 236 ? -3.648 13.696 -6.232 1.00 40.78 236 LEU A N 1
ATOM 1928 C CA . LEU A 1 236 ? -3.273 14.324 -7.500 1.00 40.78 236 LEU A CA 1
ATOM 1929 C C . LEU A 1 236 ? -2.212 13.521 -8.271 1.00 40.78 236 LEU A C 1
ATOM 1931 O O . LEU A 1 236 ? -2.034 13.764 -9.461 1.00 40.78 236 LEU A O 1
ATOM 1935 N N . ARG A 1 237 ? -1.509 12.581 -7.622 1.00 46.22 237 ARG A N 1
ATOM 1936 C CA . ARG A 1 237 ? -0.455 11.757 -8.241 1.00 46.22 237 ARG A CA 1
ATOM 1937 C C . ARG A 1 237 ? -1.013 10.515 -8.938 1.00 46.22 237 ARG A C 1
ATOM 1939 O O . ARG A 1 237 ? -0.519 10.172 -10.004 1.00 46.22 237 ARG A O 1
ATOM 1946 N N . SER A 1 238 ? -2.104 9.945 -8.428 1.00 47.34 238 SER A N 1
ATOM 1947 C CA . SER A 1 238 ? -2.817 8.778 -8.985 1.00 47.34 238 SER A CA 1
ATOM 1948 C C . SER A 1 238 ? -3.433 8.973 -10.381 1.00 47.34 238 SER A C 1
ATOM 1950 O O . SER A 1 238 ? -4.045 8.061 -10.924 1.00 47.34 238 SER A O 1
ATOM 1952 N N . GLY A 1 239 ? -3.332 10.170 -10.970 1.00 44.19 239 GLY A N 1
ATOM 1953 C CA . GLY A 1 239 ? -3.829 10.460 -12.321 1.00 44.19 239 GLY A CA 1
ATOM 1954 C C . GLY A 1 239 ? -2.916 9.974 -13.453 1.00 44.19 239 GLY A C 1
ATOM 1955 O O . GLY A 1 239 ? -3.223 10.214 -14.620 1.00 44.19 239 GLY A O 1
ATOM 1956 N N . LEU A 1 240 ? -1.793 9.330 -13.132 1.00 46.12 240 LEU A N 1
ATOM 1957 C CA . LEU A 1 240 ? -0.874 8.735 -14.098 1.00 46.12 240 LEU A CA 1
ATOM 1958 C C . LEU A 1 240 ? -1.151 7.233 -14.212 1.00 46.12 240 LEU A C 1
ATOM 1960 O O . LEU A 1 240 ? -0.307 6.415 -13.876 1.00 46.12 240 LEU A O 1
ATOM 1964 N N . LEU A 1 241 ? -2.332 6.879 -14.736 1.00 52.12 241 LEU A N 1
ATOM 1965 C CA . LEU A 1 241 ? -2.492 5.583 -15.403 1.00 52.12 241 LEU A CA 1
ATOM 1966 C C . LEU A 1 241 ? -1.278 5.372 -16.310 1.00 52.12 241 LEU A C 1
ATOM 1968 O O . LEU A 1 241 ? -0.854 6.335 -16.962 1.00 52.12 241 LEU A O 1
ATOM 1972 N N . LEU A 1 242 ? -0.730 4.152 -16.317 1.00 59.16 242 LEU A N 1
ATOM 1973 C CA . LEU A 1 242 ? 0.402 3.776 -17.158 1.00 59.16 242 LEU A CA 1
ATOM 1974 C C . LEU A 1 242 ? 0.124 4.287 -18.570 1.00 59.16 242 LEU A C 1
ATOM 1976 O O . LEU A 1 242 ? -0.756 3.776 -19.260 1.00 59.16 242 LEU A O 1
ATOM 1980 N N . ASP A 1 243 ? 0.801 5.367 -18.946 1.00 72.50 243 ASP A N 1
ATOM 1981 C CA . ASP A 1 243 ? 0.582 5.993 -20.234 1.00 72.50 243 ASP A CA 1
ATOM 1982 C C . ASP A 1 243 ? 0.839 4.923 -21.293 1.00 72.50 243 ASP A C 1
ATOM 1984 O O . ASP A 1 243 ? 1.909 4.310 -21.283 1.00 72.50 243 ASP A O 1
ATOM 1988 N N . GLU A 1 244 ? -0.133 4.652 -22.167 1.00 73.44 244 GLU A N 1
ATOM 1989 C CA . GLU A 1 244 ? -0.022 3.596 -23.180 1.00 73.44 244 GLU A CA 1
ATOM 1990 C C . GLU A 1 244 ? 1.271 3.738 -23.996 1.00 73.44 244 GLU A C 1
ATOM 1992 O O . GLU A 1 244 ? 1.883 2.737 -24.370 1.00 73.44 244 GLU A O 1
ATOM 1997 N N . ARG A 1 245 ? 1.758 4.974 -24.184 1.00 83.88 245 ARG A N 1
ATOM 1998 C CA . ARG A 1 245 ? 3.051 5.261 -24.815 1.00 83.88 245 ARG A CA 1
ATOM 1999 C C . ARG A 1 245 ? 4.227 4.691 -24.022 1.00 83.88 245 ARG A C 1
ATOM 2001 O O . ARG A 1 245 ? 5.154 4.138 -24.610 1.00 83.88 245 ARG A O 1
ATOM 2008 N N . VAL A 1 246 ? 4.216 4.859 -22.703 1.00 87.81 246 VAL A N 1
ATOM 2009 C CA . VAL A 1 246 ? 5.266 4.368 -21.799 1.00 87.81 246 VAL A CA 1
ATOM 2010 C C . VAL A 1 246 ? 5.190 2.845 -21.694 1.00 87.81 246 VAL A C 1
ATOM 2012 O O . VAL A 1 246 ? 6.225 2.188 -21.757 1.00 87.81 246 VAL A O 1
ATOM 2015 N N . ALA A 1 247 ? 3.978 2.283 -21.625 1.00 80.44 247 ALA A N 1
ATOM 2016 C CA . ALA A 1 247 ? 3.744 0.839 -21.646 1.00 80.44 247 ALA A CA 1
ATOM 2017 C C . ALA A 1 247 ? 4.321 0.187 -22.912 1.00 80.44 247 ALA A C 1
ATOM 2019 O O . ALA A 1 247 ? 5.079 -0.780 -22.828 1.00 80.44 247 ALA A O 1
ATOM 2020 N N . ALA A 1 248 ? 3.982 0.745 -24.080 1.00 83.81 248 ALA A N 1
ATOM 2021 C CA . ALA A 1 248 ? 4.440 0.260 -25.376 1.00 83.81 248 ALA A CA 1
ATOM 2022 C C . ALA A 1 248 ? 5.965 0.342 -25.496 1.00 83.81 248 ALA A C 1
ATOM 2024 O O . ALA A 1 248 ? 6.602 -0.637 -25.873 1.00 83.81 248 ALA A O 1
ATOM 2025 N N . PHE A 1 249 ? 6.563 1.468 -25.087 1.00 93.12 249 PHE A N 1
ATOM 2026 C CA . PHE A 1 249 ? 8.018 1.606 -25.065 1.00 93.12 249 PHE A CA 1
ATOM 2027 C C . PHE A 1 249 ? 8.688 0.544 -24.187 1.00 93.12 249 PHE A C 1
ATOM 2029 O O . PHE A 1 249 ? 9.632 -0.090 -24.644 1.00 93.12 249 PHE A O 1
ATOM 2036 N N . LEU A 1 250 ? 8.215 0.333 -22.954 1.00 86.50 250 LEU A 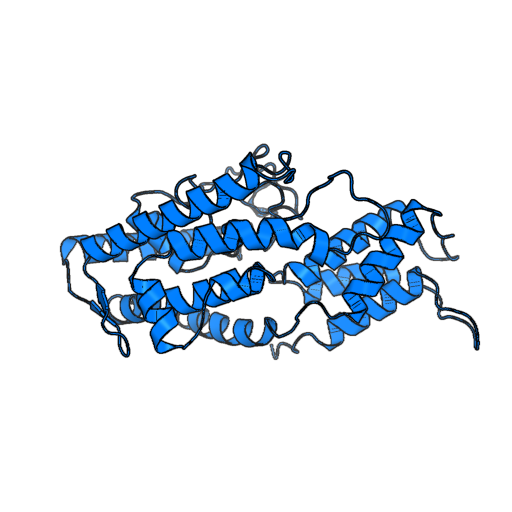N 1
ATOM 2037 C CA . LEU A 1 250 ? 8.801 -0.653 -22.040 1.00 86.50 250 LEU A CA 1
ATOM 2038 C C . LEU A 1 250 ? 8.750 -2.074 -22.619 1.00 86.50 250 LEU A C 1
ATOM 2040 O O . LEU A 1 250 ? 9.736 -2.804 -22.515 1.00 86.50 250 LEU A O 1
ATOM 2044 N N . ALA A 1 251 ? 7.631 -2.447 -23.246 1.00 78.69 251 ALA A N 1
ATOM 2045 C CA . ALA A 1 251 ? 7.466 -3.749 -23.887 1.00 78.69 251 ALA A CA 1
ATOM 2046 C C . ALA A 1 251 ? 8.423 -3.924 -25.079 1.00 78.69 251 ALA A C 1
ATOM 2048 O O . ALA A 1 251 ? 9.230 -4.851 -25.075 1.00 78.69 251 ALA A O 1
ATOM 2049 N N . GLU A 1 252 ? 8.394 -2.994 -26.039 1.00 87.50 252 GLU A N 1
ATOM 2050 C CA . GLU A 1 252 ? 9.254 -3.027 -27.232 1.00 87.50 252 GLU A CA 1
ATOM 2051 C C . GLU A 1 252 ? 10.744 -3.006 -26.872 1.00 87.50 252 GLU A C 1
ATOM 2053 O O . GLU A 1 252 ? 11.545 -3.736 -27.448 1.00 87.50 252 GLU A O 1
ATOM 2058 N N . ALA A 1 253 ? 11.132 -2.169 -25.907 1.00 91.00 253 ALA A N 1
ATOM 2059 C CA . ALA A 1 253 ? 12.519 -2.015 -25.489 1.00 91.00 253 ALA A CA 1
ATOM 2060 C C . ALA A 1 253 ? 13.058 -3.290 -24.825 1.00 91.00 253 ALA A C 1
ATOM 2062 O O . ALA A 1 253 ? 14.189 -3.695 -25.090 1.00 91.00 253 ALA A O 1
ATOM 2063 N N . THR A 1 254 ? 12.242 -3.934 -23.987 1.00 80.69 254 THR A N 1
ATOM 2064 C CA . THR A 1 254 ? 12.604 -5.198 -23.333 1.00 80.69 254 THR A CA 1
ATOM 2065 C C . THR A 1 254 ? 12.762 -6.317 -24.362 1.00 80.69 254 THR A C 1
ATOM 2067 O O . THR A 1 254 ? 13.759 -7.034 -24.327 1.00 80.69 254 THR A O 1
ATOM 2070 N N . GLU A 1 255 ? 11.824 -6.425 -25.308 1.00 81.19 255 GLU A N 1
ATOM 2071 C CA . GLU A 1 255 ? 11.868 -7.404 -26.402 1.00 81.19 255 GLU A CA 1
ATOM 2072 C C . GLU A 1 255 ? 13.101 -7.200 -27.290 1.00 81.19 255 GLU A C 1
ATOM 2074 O O . GLU A 1 255 ? 13.863 -8.138 -27.520 1.00 81.19 255 GLU A O 1
ATOM 2079 N N . GLN A 1 256 ? 13.372 -5.958 -27.701 1.00 87.75 256 GLN A N 1
ATOM 2080 C CA . GLN A 1 256 ? 14.534 -5.633 -28.525 1.00 87.75 256 GLN A CA 1
ATOM 2081 C C . GLN A 1 256 ? 15.852 -6.062 -27.862 1.00 87.75 256 GLN A C 1
ATOM 2083 O O . GLN A 1 256 ? 16.728 -6.595 -28.539 1.00 87.75 256 GLN A O 1
ATOM 2088 N N . ILE A 1 257 ? 16.014 -5.839 -26.553 1.00 86.50 257 ILE A N 1
ATOM 2089 C CA . ILE A 1 257 ? 17.241 -6.208 -25.828 1.00 86.50 257 ILE A CA 1
ATOM 2090 C C . ILE A 1 257 ? 17.417 -7.726 -25.749 1.00 86.50 257 ILE A C 1
ATOM 2092 O O . ILE A 1 257 ? 18.551 -8.194 -25.858 1.00 86.50 257 ILE A O 1
ATOM 2096 N N . ASP A 1 258 ? 16.328 -8.470 -25.554 1.00 79.50 258 ASP A N 1
ATOM 2097 C CA . ASP A 1 258 ? 16.355 -9.932 -25.448 1.00 79.50 258 ASP A CA 1
ATOM 2098 C C . ASP A 1 258 ? 16.681 -10.590 -26.797 1.00 79.50 258 ASP A C 1
ATOM 2100 O O . ASP A 1 258 ? 17.551 -11.459 -26.878 1.00 79.50 258 ASP A O 1
ATOM 2104 N N . GLU A 1 259 ? 16.053 -10.126 -27.882 1.00 87.25 259 GLU A N 1
ATOM 2105 C CA . GLU A 1 259 ? 16.282 -10.674 -29.223 1.00 87.25 259 GLU A CA 1
ATOM 2106 C C . GLU A 1 259 ? 17.647 -10.284 -29.793 1.00 87.25 259 GLU A C 1
ATOM 2108 O O . GLU A 1 259 ? 18.366 -11.107 -30.375 1.00 87.25 259 GLU A O 1
ATOM 2113 N N . ARG A 1 260 ? 18.002 -9.002 -29.674 1.00 92.75 260 ARG A N 1
ATOM 2114 C CA . ARG A 1 260 ? 19.230 -8.449 -30.237 1.00 92.75 260 ARG A CA 1
ATOM 2115 C C . ARG A 1 260 ? 19.694 -7.249 -29.411 1.00 92.75 260 ARG A C 1
ATOM 2117 O O . ARG A 1 260 ? 19.298 -6.118 -29.710 1.00 92.75 260 ARG A O 1
ATOM 2124 N N . PRO A 1 261 ? 20.611 -7.465 -28.450 1.00 90.75 261 PRO A N 1
ATOM 2125 C CA . PRO A 1 261 ? 21.153 -6.396 -27.627 1.00 90.75 261 PRO A CA 1
ATOM 2126 C C . PRO A 1 261 ? 21.597 -5.195 -28.479 1.00 90.75 261 PRO A C 1
ATOM 2128 O O . PRO A 1 261 ? 22.376 -5.377 -29.423 1.00 90.75 261 PRO A O 1
ATOM 2131 N N . PRO A 1 262 ? 21.097 -3.980 -28.189 1.00 91.31 262 PRO A N 1
ATOM 2132 C CA . PRO A 1 262 ? 21.410 -2.799 -28.980 1.00 91.31 262 PRO A CA 1
ATOM 2133 C C . PRO A 1 262 ? 22.894 -2.446 -28.865 1.00 91.31 262 PRO A C 1
ATOM 2135 O O . PRO A 1 262 ? 23.498 -2.571 -27.797 1.00 91.31 262 PRO A O 1
ATOM 2138 N N . GLU A 1 263 ? 23.476 -1.957 -29.959 1.00 95.19 263 GLU A N 1
ATOM 2139 C CA . GLU A 1 263 ? 24.823 -1.388 -29.924 1.00 95.19 263 GLU A CA 1
ATOM 2140 C C . GLU A 1 263 ? 24.831 -0.131 -29.048 1.00 95.19 263 GLU A C 1
ATOM 2142 O O . GLU A 1 263 ? 23.903 0.684 -29.090 1.00 95.19 263 GLU A O 1
ATOM 2147 N N . VAL A 1 264 ? 25.868 -0.000 -28.220 1.00 96.06 264 VAL A N 1
ATOM 2148 C CA . VAL A 1 264 ? 26.019 1.120 -27.290 1.00 96.06 264 VAL A CA 1
ATOM 2149 C C . VAL A 1 264 ? 26.657 2.295 -28.041 1.00 96.06 264 VAL A C 1
ATOM 2151 O O . VAL A 1 264 ? 27.757 2.128 -28.574 1.00 96.06 264 VAL A O 1
ATOM 2154 N N . PRO A 1 265 ? 26.006 3.473 -28.103 1.00 94.75 265 PRO A N 1
ATOM 2155 C CA . PRO A 1 265 ? 26.562 4.644 -28.762 1.00 94.75 265 PRO A CA 1
ATOM 2156 C C . PRO A 1 265 ? 27.871 5.098 -28.119 1.00 94.75 265 PRO A C 1
ATOM 2158 O O . PRO A 1 265 ? 28.066 4.970 -26.908 1.00 94.75 265 PRO A O 1
ATOM 2161 N N . GLU A 1 266 ? 28.746 5.699 -28.923 1.00 93.50 266 GLU A N 1
ATOM 2162 C CA . GLU A 1 266 ? 29.986 6.283 -28.418 1.00 93.50 266 GLU A CA 1
ATOM 2163 C C . GLU A 1 266 ? 29.692 7.341 -27.339 1.00 93.50 266 GLU A C 1
ATOM 2165 O O . GLU A 1 266 ? 28.824 8.199 -27.496 1.00 93.50 266 GLU A O 1
ATOM 2170 N N . GLY A 1 267 ? 30.409 7.259 -26.214 1.00 90.62 267 GLY A N 1
ATOM 2171 C CA . GLY A 1 267 ? 30.237 8.171 -25.080 1.00 90.62 267 GLY A CA 1
ATOM 2172 C C . GLY A 1 267 ? 29.099 7.817 -24.114 1.00 90.62 267 GLY A C 1
ATOM 2173 O O . GLY A 1 267 ? 28.925 8.525 -23.119 1.00 90.62 267 GLY A O 1
ATOM 2174 N N . LEU A 1 268 ? 28.352 6.732 -24.352 1.00 94.31 268 LEU A N 1
ATOM 2175 C CA . LEU A 1 268 ? 27.381 6.201 -23.396 1.00 94.31 268 LEU A CA 1
ATOM 2176 C C . LEU A 1 268 ? 27.983 5.014 -22.630 1.00 94.31 268 LEU A C 1
ATOM 2178 O O . LEU A 1 268 ? 28.216 3.953 -23.195 1.00 94.31 268 LEU A O 1
ATOM 2182 N N . ASP A 1 269 ? 28.213 5.175 -21.326 1.00 94.56 269 ASP A N 1
ATOM 2183 C CA . ASP A 1 269 ? 28.745 4.108 -20.461 1.00 94.56 269 ASP A CA 1
ATOM 2184 C C . ASP A 1 269 ? 27.609 3.276 -19.836 1.00 94.56 269 ASP A C 1
ATOM 2186 O O . ASP A 1 269 ? 27.435 3.213 -18.618 1.00 94.56 269 ASP A O 1
ATOM 2190 N N . ILE A 1 270 ? 26.752 2.702 -20.688 1.00 94.56 270 ILE A N 1
ATOM 2191 C CA . ILE A 1 270 ? 25.626 1.855 -20.271 1.00 94.56 270 ILE A CA 1
ATOM 2192 C C . ILE A 1 270 ? 25.638 0.574 -21.095 1.00 94.56 270 ILE A C 1
ATOM 2194 O O . ILE A 1 270 ? 25.515 0.598 -22.315 1.00 94.56 270 ILE A O 1
ATOM 2198 N N . SER A 1 271 ? 25.749 -0.568 -20.419 1.00 93.12 271 SER A N 1
ATOM 2199 C CA . SER A 1 271 ? 25.636 -1.871 -21.078 1.00 93.12 271 SER A CA 1
ATOM 2200 C C . SER A 1 271 ? 24.171 -2.228 -21.377 1.00 93.12 271 SER A C 1
ATOM 2202 O O . SER A 1 271 ? 23.279 -1.794 -20.646 1.00 93.12 271 SER A O 1
ATOM 2204 N N . PRO A 1 272 ? 23.888 -3.096 -22.367 1.00 90.81 272 PRO A N 1
ATOM 2205 C CA . PRO A 1 272 ? 22.535 -3.615 -22.592 1.00 90.81 272 PRO A CA 1
ATOM 2206 C C . PRO A 1 272 ? 21.911 -4.279 -21.352 1.00 90.81 272 PRO A C 1
ATOM 2208 O O . PRO A 1 272 ? 20.720 -4.131 -21.101 1.00 90.81 272 PRO A O 1
ATOM 2211 N N . ALA A 1 273 ? 22.721 -4.948 -20.523 1.00 80.44 273 ALA A N 1
ATOM 2212 C CA . ALA A 1 273 ? 22.255 -5.520 -19.260 1.00 80.44 273 ALA A CA 1
ATOM 2213 C C . ALA A 1 273 ? 21.829 -4.438 -18.249 1.00 80.44 273 ALA A C 1
ATOM 2215 O O . ALA A 1 273 ? 20.831 -4.601 -17.549 1.00 80.44 273 ALA A O 1
ATOM 2216 N N . GLN A 1 274 ? 22.557 -3.317 -18.187 1.00 89.06 274 GLN A N 1
ATOM 2217 C CA . GLN A 1 274 ? 22.164 -2.177 -17.357 1.00 89.06 274 GLN A CA 1
ATOM 2218 C C . GLN A 1 274 ? 20.904 -1.493 -17.901 1.00 89.06 274 GLN A C 1
ATOM 2220 O O . GLN A 1 274 ? 20.066 -1.079 -17.105 1.00 89.06 274 GLN A O 1
ATOM 2225 N N . LEU A 1 275 ? 20.740 -1.415 -19.227 1.00 93.31 275 LEU A N 1
ATOM 2226 C CA . LEU A 1 275 ? 19.517 -0.908 -19.850 1.00 93.31 275 LEU A CA 1
ATOM 2227 C C . LEU A 1 275 ? 18.297 -1.740 -19.457 1.00 93.31 275 LEU A C 1
ATOM 2229 O O . LEU A 1 275 ? 17.284 -1.170 -19.067 1.00 93.31 275 LEU A O 1
ATOM 2233 N N . LEU A 1 276 ? 18.401 -3.070 -19.493 1.00 83.06 276 LEU A N 1
ATOM 2234 C CA . LEU A 1 276 ? 17.318 -3.950 -19.054 1.00 83.06 276 LEU A CA 1
ATOM 2235 C C . LEU A 1 276 ? 16.945 -3.693 -17.585 1.00 83.06 276 LEU A C 1
ATOM 2237 O O . LEU A 1 276 ? 15.778 -3.466 -17.277 1.00 83.06 276 LEU A O 1
ATOM 2241 N N . ALA A 1 277 ? 17.937 -3.625 -16.693 1.00 76.81 277 ALA A N 1
ATOM 2242 C CA . ALA A 1 277 ? 17.706 -3.308 -15.281 1.00 76.81 277 ALA A CA 1
ATOM 2243 C C . ALA A 1 277 ? 17.074 -1.915 -15.078 1.00 76.81 277 ALA A C 1
ATOM 2245 O O . ALA A 1 277 ? 16.273 -1.696 -14.164 1.00 76.81 277 ALA A O 1
ATOM 2246 N N . ASP A 1 278 ? 17.418 -0.952 -15.930 1.00 90.31 278 ASP A N 1
ATOM 2247 C CA . ASP A 1 278 ? 16.851 0.392 -15.893 1.00 90.31 278 ASP A CA 1
ATOM 2248 C C . ASP A 1 278 ? 15.421 0.441 -16.448 1.00 90.31 278 ASP A C 1
ATOM 2250 O O . ASP A 1 278 ? 14.612 1.201 -15.918 1.00 90.31 278 ASP A O 1
ATOM 2254 N N . LEU A 1 279 ? 15.076 -0.376 -17.449 1.00 87.00 279 LEU A N 1
ATOM 2255 C CA . LEU A 1 279 ? 13.699 -0.550 -17.931 1.00 87.00 279 LEU A CA 1
ATOM 2256 C C . LEU A 1 279 ? 12.821 -1.216 -16.872 1.00 87.00 279 LEU A C 1
ATOM 2258 O O . LEU A 1 279 ? 11.711 -0.751 -16.627 1.00 87.00 279 LEU A O 1
ATOM 2262 N N . GLU A 1 280 ? 13.329 -2.236 -16.178 1.00 78.69 280 GLU A N 1
ATOM 2263 C CA . GLU A 1 280 ? 12.648 -2.838 -15.024 1.00 78.69 280 GLU A CA 1
ATOM 2264 C C . GLU A 1 280 ? 12.420 -1.802 -13.916 1.00 78.69 280 GLU A C 1
ATOM 2266 O O . GLU A 1 280 ? 11.334 -1.720 -13.337 1.00 78.69 280 GLU A O 1
ATOM 2271 N N . THR A 1 281 ? 13.428 -0.962 -13.656 1.00 79.94 281 THR A N 1
ATOM 2272 C CA . THR A 1 281 ? 13.318 0.140 -12.693 1.00 79.94 281 THR A CA 1
ATOM 2273 C C . THR A 1 281 ? 12.285 1.169 -13.147 1.00 79.94 281 THR A C 1
ATOM 2275 O O . THR A 1 281 ? 11.486 1.621 -12.333 1.00 79.94 281 THR A O 1
ATOM 2278 N N . LEU A 1 282 ? 12.272 1.542 -14.428 1.00 88.06 282 LEU A N 1
ATOM 2279 C CA . LEU A 1 282 ? 11.324 2.503 -14.985 1.00 88.06 282 LEU A CA 1
ATOM 2280 C C . LEU A 1 282 ? 9.891 1.974 -14.939 1.00 88.06 282 LEU A C 1
ATOM 2282 O O . LEU A 1 282 ? 9.010 2.677 -14.452 1.00 88.06 282 LEU A O 1
ATOM 2286 N N . MET A 1 283 ? 9.671 0.735 -15.383 1.00 80.12 283 MET A N 1
ATOM 2287 C CA . MET A 1 283 ? 8.387 0.049 -15.260 1.00 80.12 283 MET A CA 1
ATOM 2288 C C . MET A 1 283 ? 7.921 0.072 -13.810 1.00 80.12 283 MET A C 1
ATOM 2290 O O . MET A 1 283 ? 6.790 0.454 -13.541 1.00 80.12 283 MET A O 1
ATOM 2294 N N . TRP A 1 284 ? 8.813 -0.225 -12.864 1.00 73.50 284 TRP A N 1
ATOM 2295 C CA . TRP A 1 284 ? 8.471 -0.147 -11.454 1.00 73.50 284 TRP A CA 1
ATOM 2296 C C . TRP A 1 284 ? 8.145 1.271 -10.974 1.00 73.50 284 TRP A C 1
ATOM 2298 O O . TRP A 1 284 ? 7.231 1.436 -10.173 1.00 73.50 284 TRP A O 1
ATOM 2308 N N . ILE A 1 285 ? 8.876 2.298 -11.407 1.00 77.75 285 ILE A N 1
ATOM 2309 C CA . ILE A 1 285 ? 8.575 3.679 -11.009 1.00 77.75 285 ILE A CA 1
ATOM 2310 C C . ILE A 1 285 ? 7.163 4.048 -11.466 1.00 77.75 285 ILE A C 1
ATOM 2312 O O . ILE A 1 285 ? 6.383 4.561 -10.665 1.00 77.75 285 ILE A O 1
ATOM 2316 N N . VAL A 1 286 ? 6.841 3.730 -12.721 1.00 79.56 286 VAL A N 1
ATOM 2317 C CA . VAL A 1 286 ? 5.553 4.049 -13.342 1.00 79.56 286 VAL A CA 1
ATOM 2318 C C . VAL A 1 286 ? 4.424 3.212 -12.732 1.00 79.56 286 VAL A C 1
ATOM 2320 O O . VAL A 1 286 ? 3.366 3.749 -12.446 1.00 79.56 286 VAL A O 1
ATOM 2323 N N . GLU A 1 287 ? 4.645 1.922 -12.470 1.00 67.81 287 GLU A N 1
ATOM 2324 C CA . GLU A 1 287 ? 3.654 1.037 -11.837 1.00 67.81 287 GLU A CA 1
ATOM 2325 C C . GLU A 1 287 ? 3.545 1.210 -10.323 1.00 67.81 287 GLU A C 1
ATOM 2327 O O . GLU A 1 287 ? 2.601 0.712 -9.721 1.00 67.81 287 GLU A O 1
ATOM 2332 N N . GLY A 1 288 ? 4.560 1.781 -9.679 1.00 62.03 288 GLY A N 1
ATOM 2333 C CA . GLY A 1 288 ? 4.761 1.735 -8.233 1.00 62.03 288 GLY A CA 1
ATOM 2334 C C . GLY A 1 288 ? 4.575 3.078 -7.536 1.00 62.03 288 GLY A C 1
ATOM 2335 O O . GLY A 1 288 ? 4.424 3.081 -6.305 1.00 62.03 288 GLY A O 1
ATOM 2336 N N . HIS A 1 289 ? 4.605 4.182 -8.293 1.00 68.12 289 HIS A N 1
ATOM 2337 C CA . HIS A 1 289 ? 4.561 5.572 -7.825 1.00 68.12 289 HIS A CA 1
ATOM 2338 C C . HIS A 1 289 ? 5.272 5.760 -6.478 1.00 68.12 289 HIS A C 1
ATOM 2340 O O . HIS A 1 289 ? 4.644 6.022 -5.443 1.00 68.12 289 HIS A O 1
ATOM 2346 N N . PRO A 1 290 ? 6.592 5.519 -6.418 1.00 64.50 290 PRO A N 1
ATOM 2347 C CA . PRO A 1 290 ? 7.328 5.666 -5.173 1.00 64.50 290 PRO A CA 1
ATOM 2348 C C . PRO A 1 290 ? 7.302 7.115 -4.675 1.00 64.50 290 PRO A C 1
ATOM 2350 O O . PRO A 1 290 ? 7.306 8.062 -5.455 1.00 64.50 290 PRO A O 1
ATOM 2353 N N . ALA A 1 291 ? 7.373 7.309 -3.354 1.00 57.88 291 ALA A N 1
ATOM 2354 C CA . ALA A 1 291 ? 7.326 8.643 -2.741 1.00 57.88 291 ALA A CA 1
ATOM 2355 C C . ALA A 1 291 ? 8.406 9.615 -3.272 1.00 57.88 291 ALA A C 1
ATOM 2357 O O . ALA A 1 291 ? 8.207 10.828 -3.259 1.00 57.88 291 ALA A O 1
ATOM 2358 N N . HIS A 1 292 ? 9.527 9.081 -3.771 1.00 69.25 292 HIS A N 1
ATOM 2359 C CA . HIS A 1 292 ? 10.645 9.828 -4.357 1.00 69.25 292 HIS A CA 1
ATOM 2360 C C . HIS A 1 292 ? 10.751 9.648 -5.886 1.00 69.25 292 HIS A C 1
ATOM 2362 O O . HIS A 1 292 ? 11.845 9.712 -6.443 1.00 69.25 292 HIS A O 1
ATOM 2368 N N . GLU A 1 293 ? 9.629 9.414 -6.573 1.00 80.25 293 GLU A N 1
ATOM 2369 C CA . GLU A 1 293 ? 9.538 9.175 -8.023 1.00 80.25 293 GLU A CA 1
ATOM 2370 C C . GLU A 1 293 ? 10.333 10.183 -8.865 1.00 80.25 293 GLU A C 1
ATOM 2372 O O . GLU A 1 293 ? 11.143 9.778 -9.696 1.00 80.25 293 GLU A O 1
ATOM 2377 N N . ARG A 1 294 ? 10.205 11.492 -8.599 1.00 84.50 294 ARG A N 1
ATOM 2378 C CA . ARG A 1 294 ? 10.958 12.528 -9.333 1.00 84.50 294 ARG A CA 1
ATOM 2379 C C . ARG A 1 294 ? 12.473 12.340 -9.219 1.00 84.50 294 ARG A C 1
ATOM 2381 O O . ARG A 1 294 ? 13.180 12.510 -10.208 1.00 84.50 294 ARG A O 1
ATOM 2388 N N . GLN A 1 295 ? 12.965 12.011 -8.024 1.00 80.25 295 GLN A N 1
ATOM 2389 C CA . GLN A 1 295 ? 14.391 11.780 -7.802 1.00 80.25 295 GLN A CA 1
ATOM 2390 C C . GLN A 1 295 ? 14.856 10.529 -8.553 1.00 80.25 295 GLN A C 1
ATOM 2392 O O . GLN A 1 295 ? 15.871 10.577 -9.235 1.00 80.25 295 GLN A O 1
ATOM 2397 N N . LEU A 1 296 ? 14.084 9.443 -8.493 1.00 83.19 296 LEU A N 1
ATOM 2398 C CA . LEU A 1 296 ? 14.410 8.188 -9.174 1.00 83.19 296 LEU A CA 1
ATOM 2399 C C . LEU A 1 296 ? 14.436 8.340 -10.702 1.00 83.19 296 LEU A C 1
ATOM 2401 O O . LEU A 1 296 ? 15.368 7.863 -11.348 1.00 83.19 296 LEU A O 1
ATOM 2405 N N . LEU A 1 297 ? 13.461 9.051 -11.279 1.00 92.75 297 LEU A N 1
ATOM 2406 C CA . LEU A 1 297 ? 13.458 9.373 -12.709 1.00 92.75 297 LEU A CA 1
ATOM 2407 C C . LEU A 1 297 ? 14.631 10.279 -13.090 1.00 92.75 297 LEU A C 1
ATOM 2409 O O . LEU A 1 297 ? 15.227 10.080 -14.143 1.00 92.75 297 LEU A O 1
ATOM 2413 N N . SER A 1 298 ? 14.990 11.243 -12.236 1.00 91.25 298 SER A N 1
ATOM 2414 C CA . SER A 1 298 ? 16.151 12.111 -12.458 1.00 91.25 298 SER A CA 1
ATOM 2415 C C . SER A 1 298 ? 17.463 11.324 -12.439 1.00 91.25 298 SER A C 1
ATOM 2417 O O . SER A 1 298 ? 18.304 11.526 -13.312 1.00 91.25 298 SER A O 1
ATOM 2419 N N . ASP A 1 299 ? 17.635 10.416 -11.477 1.00 89.44 299 ASP A N 1
ATOM 2420 C CA . ASP A 1 299 ? 18.821 9.560 -11.364 1.00 89.44 299 ASP A CA 1
ATOM 2421 C C . ASP A 1 299 ? 18.946 8.628 -12.584 1.00 89.44 299 ASP A C 1
ATOM 2423 O O . ASP A 1 299 ? 20.038 8.453 -13.130 1.00 89.44 299 ASP A O 1
ATOM 2427 N N . LEU A 1 300 ? 17.826 8.074 -13.069 1.00 94.56 300 LEU A N 1
ATOM 2428 C CA . LEU A 1 300 ? 17.774 7.349 -14.342 1.00 94.56 300 LEU A CA 1
ATOM 2429 C C . LEU A 1 300 ? 18.150 8.257 -15.515 1.00 94.56 300 LEU A C 1
ATOM 2431 O O . LEU A 1 300 ? 19.042 7.913 -16.285 1.00 94.56 300 LEU A O 1
ATOM 2435 N N . HIS A 1 301 ? 17.516 9.423 -15.636 1.00 96.81 301 HIS A N 1
ATOM 2436 C CA . HIS A 1 301 ? 17.728 10.346 -16.749 1.00 96.81 301 HIS A CA 1
ATOM 2437 C C . HIS A 1 301 ? 19.189 10.777 -16.868 1.00 96.81 301 HIS A C 1
ATOM 2439 O O . HIS A 1 301 ? 19.715 10.820 -17.976 1.00 96.81 301 HIS A O 1
ATOM 2445 N N . LEU A 1 302 ? 19.867 11.043 -15.749 1.00 95.56 302 LEU A N 1
ATOM 2446 C CA . LEU A 1 302 ? 21.280 11.427 -15.751 1.00 95.56 302 LEU A CA 1
ATOM 2447 C C . LEU A 1 302 ? 22.177 10.397 -16.446 1.00 95.56 302 LEU A C 1
ATOM 2449 O O . LEU A 1 302 ? 23.147 10.794 -17.085 1.00 95.56 302 LEU A O 1
ATOM 2453 N N . ARG A 1 303 ? 21.838 9.105 -16.383 1.00 96.19 303 ARG A N 1
ATOM 2454 C CA . ARG A 1 303 ? 22.581 8.053 -17.092 1.00 96.19 303 ARG A CA 1
ATOM 2455 C C . ARG A 1 303 ? 22.380 8.144 -18.604 1.00 96.19 303 ARG A C 1
ATOM 2457 O O . ARG A 1 303 ? 23.344 8.049 -19.352 1.00 96.19 303 ARG A O 1
ATOM 2464 N N . TYR A 1 304 ? 21.153 8.402 -19.050 1.00 97.69 304 TYR A N 1
ATOM 2465 C CA . TYR A 1 304 ? 20.802 8.485 -20.473 1.00 97.69 304 TYR A CA 1
ATOM 2466 C C . TYR A 1 304 ? 20.959 9.886 -21.076 1.00 97.69 304 TYR A C 1
ATOM 2468 O O . TYR A 1 304 ? 20.704 10.064 -22.265 1.00 97.69 304 TYR A O 1
ATOM 2476 N N . ALA A 1 305 ? 21.370 10.891 -20.298 1.00 95.94 305 ALA A N 1
ATOM 2477 C CA . ALA A 1 305 ? 21.382 12.292 -20.721 1.00 95.94 305 ALA A CA 1
ATOM 2478 C C . ALA A 1 305 ? 22.208 12.525 -22.000 1.00 95.94 305 ALA A C 1
ATOM 2480 O O . ALA A 1 305 ? 21.818 13.332 -22.850 1.00 95.94 305 ALA A O 1
ATOM 2481 N N . THR A 1 306 ? 23.302 11.778 -22.165 1.00 95.62 306 THR A N 1
ATOM 2482 C CA . THR A 1 306 ? 24.218 11.863 -23.312 1.00 95.62 306 THR A CA 1
ATOM 2483 C C . THR A 1 306 ? 23.814 10.999 -24.507 1.00 95.62 306 THR A C 1
ATOM 2485 O O . THR A 1 306 ? 24.502 11.046 -25.523 1.00 95.62 306 THR A O 1
ATOM 2488 N N . ALA A 1 307 ? 22.705 10.250 -24.443 1.00 96.50 307 ALA A N 1
ATOM 2489 C CA . ALA A 1 307 ? 22.238 9.451 -25.577 1.00 96.50 307 ALA A CA 1
ATOM 2490 C C . ALA A 1 307 ? 22.043 10.345 -26.825 1.00 96.50 307 ALA A C 1
ATOM 2492 O O . ALA A 1 307 ? 21.377 11.386 -26.734 1.00 96.50 307 ALA A O 1
ATOM 2493 N N . PRO A 1 308 ? 22.621 9.996 -27.987 1.00 95.69 308 PRO A N 1
ATOM 2494 C CA . PRO A 1 308 ? 22.597 10.866 -29.158 1.00 95.69 308 PRO A CA 1
ATOM 2495 C C . PRO A 1 308 ? 21.169 11.049 -29.680 1.00 95.69 308 PRO A C 1
ATOM 2497 O O . PRO A 1 308 ? 20.357 10.126 -29.639 1.00 95.69 308 PRO A O 1
ATOM 2500 N N . ALA A 1 309 ? 20.854 12.260 -30.144 1.00 95.25 309 ALA A N 1
ATOM 2501 C CA . ALA A 1 309 ? 19.607 12.508 -30.863 1.00 95.25 309 ALA A CA 1
ATOM 2502 C C . ALA A 1 309 ? 19.638 11.835 -32.243 1.00 95.25 309 ALA A C 1
ATOM 2504 O O . ALA A 1 309 ? 20.718 11.791 -32.830 1.00 95.25 309 ALA A O 1
ATOM 2505 N N . PRO A 1 310 ? 18.498 11.331 -32.757 1.00 95.31 310 PRO A N 1
ATOM 2506 C CA . PRO A 1 310 ? 18.449 10.822 -34.123 1.00 95.31 310 PRO A CA 1
ATOM 2507 C C . PRO A 1 310 ? 18.761 11.947 -35.112 1.00 95.31 310 PRO A C 1
ATOM 2509 O O . PRO A 1 310 ? 18.367 13.101 -34.888 1.00 95.31 310 PRO A O 1
ATOM 2512 N N . GLU A 1 311 ? 19.441 11.620 -36.208 1.00 93.44 311 GLU A N 1
ATOM 2513 C CA . GLU A 1 311 ? 19.589 12.562 -37.312 1.00 93.44 311 GLU A CA 1
ATOM 2514 C C . GLU A 1 311 ? 18.251 12.766 -38.040 1.00 93.44 311 GLU A C 1
ATOM 2516 O O . GLU A 1 311 ? 17.265 12.048 -37.844 1.00 93.44 311 GLU A O 1
ATOM 2521 N N . ALA A 1 312 ? 18.184 13.798 -38.881 1.00 93.31 312 ALA A N 1
ATOM 2522 C CA . ALA A 1 312 ? 16.963 14.115 -39.606 1.00 93.31 312 ALA A CA 1
ATOM 2523 C C . ALA A 1 312 ? 16.560 12.958 -40.539 1.00 93.31 312 ALA A C 1
ATOM 2525 O O . ALA A 1 312 ? 17.223 12.698 -41.540 1.00 93.31 312 ALA A O 1
ATOM 2526 N N . GLY A 1 313 ? 15.431 12.312 -40.232 1.00 93.75 313 GLY A N 1
ATOM 2527 C CA . GLY A 1 313 ? 14.893 11.186 -41.002 1.00 93.75 313 GLY A CA 1
ATOM 2528 C C . GLY A 1 313 ? 15.302 9.803 -40.488 1.00 93.75 313 GLY A C 1
ATOM 2529 O O . GLY A 1 313 ? 14.836 8.812 -41.044 1.00 93.75 313 GLY A O 1
ATOM 2530 N N . GLU A 1 314 ? 16.117 9.725 -39.434 1.00 94.25 314 GLU A N 1
ATOM 2531 C CA . GLU A 1 314 ? 16.459 8.464 -38.776 1.00 94.25 314 GLU A CA 1
ATOM 2532 C C . GLU A 1 314 ? 15.463 8.099 -37.671 1.00 94.25 314 GLU A C 1
ATOM 2534 O O . GLU A 1 314 ? 14.857 8.963 -37.028 1.00 94.25 314 GLU A O 1
ATOM 2539 N N . GLU A 1 315 ? 15.313 6.798 -37.423 1.00 93.56 315 GLU A N 1
ATOM 2540 C CA . GLU A 1 315 ? 14.542 6.319 -36.281 1.00 93.56 315 GLU A CA 1
ATOM 2541 C C . GLU A 1 315 ? 15.316 6.523 -34.967 1.00 93.56 315 GLU A C 1
ATOM 2543 O O . GLU A 1 315 ? 16.531 6.312 -34.908 1.00 93.56 315 GLU A O 1
ATOM 2548 N N . PRO A 1 316 ? 14.635 6.917 -33.877 1.00 95.25 316 PRO A N 1
ATOM 2549 C CA . PRO A 1 316 ? 15.286 7.107 -32.592 1.00 95.25 316 PRO A CA 1
ATOM 2550 C C . PRO A 1 316 ? 15.784 5.777 -32.023 1.00 95.25 316 PRO A C 1
ATOM 2552 O O . PRO A 1 316 ? 15.023 4.823 -31.859 1.00 95.25 316 PRO A O 1
ATOM 2555 N N . THR A 1 317 ? 17.056 5.746 -31.626 1.00 96.25 317 THR A N 1
ATOM 2556 C CA . THR A 1 317 ? 17.629 4.596 -30.915 1.00 96.25 317 THR A CA 1
ATOM 2557 C C . THR A 1 317 ? 16.902 4.344 -29.590 1.00 96.25 317 THR A C 1
ATOM 2559 O O . THR A 1 317 ? 16.381 5.269 -28.962 1.00 96.25 317 THR A O 1
ATOM 2562 N N . ILE A 1 318 ? 16.920 3.100 -29.104 1.00 97.06 318 ILE A N 1
ATOM 2563 C CA . ILE A 1 318 ? 16.354 2.727 -27.794 1.00 97.06 318 ILE A CA 1
ATOM 2564 C C . ILE A 1 318 ? 16.917 3.579 -26.642 1.00 97.06 318 ILE A C 1
ATOM 2566 O O . ILE A 1 318 ? 16.180 3.967 -25.738 1.00 97.06 318 ILE A O 1
ATOM 2570 N N . TRP A 1 319 ? 18.193 3.966 -26.722 1.00 97.56 319 TRP A N 1
ATOM 2571 C CA . TRP A 1 319 ? 18.869 4.843 -25.762 1.00 97.56 319 TRP A CA 1
ATOM 2572 C C . TRP A 1 319 ? 18.256 6.246 -25.732 1.00 97.56 319 TRP A C 1
ATOM 2574 O O . TRP A 1 319 ? 17.969 6.788 -24.663 1.00 97.56 319 TRP A O 1
ATOM 2584 N N . TYR A 1 320 ? 18.011 6.824 -26.912 1.00 97.31 320 TYR A N 1
ATOM 2585 C CA . TYR A 1 320 ? 17.333 8.111 -27.037 1.00 97.31 320 TYR A CA 1
ATOM 2586 C C . TYR A 1 320 ? 15.879 8.023 -26.574 1.00 97.31 320 TYR A C 1
ATOM 2588 O O . TYR A 1 320 ? 15.417 8.896 -25.841 1.00 97.31 320 TYR A O 1
ATOM 2596 N N . ARG A 1 321 ? 15.163 6.959 -26.963 1.00 97.50 321 ARG A N 1
ATOM 2597 C CA . ARG A 1 321 ? 13.774 6.719 -26.542 1.00 97.50 321 ARG A CA 1
ATOM 2598 C C . ARG A 1 321 ? 13.663 6.598 -25.021 1.00 97.50 321 ARG A C 1
ATOM 2600 O O . ARG A 1 321 ? 12.732 7.161 -24.450 1.00 97.50 321 ARG A O 1
ATOM 2607 N N . MET A 1 322 ? 14.628 5.950 -24.360 1.00 97.50 322 MET A N 1
ATOM 2608 C CA . MET A 1 322 ? 14.718 5.901 -22.896 1.00 97.50 322 MET A CA 1
ATOM 2609 C C . MET A 1 322 ? 14.880 7.305 -22.306 1.00 97.50 322 MET A C 1
ATOM 2611 O O . MET A 1 322 ? 14.109 7.695 -21.429 1.00 97.50 322 MET A O 1
ATOM 2615 N N . ARG A 1 323 ? 15.817 8.110 -22.831 1.00 97.44 323 ARG A N 1
ATOM 2616 C CA . ARG A 1 323 ? 15.997 9.509 -22.403 1.00 97.44 323 ARG A CA 1
ATOM 2617 C C . ARG A 1 323 ? 14.711 10.328 -22.547 1.00 97.44 323 ARG A C 1
ATOM 2619 O O . ARG A 1 323 ? 14.322 11.008 -21.599 1.00 97.44 323 ARG A O 1
ATOM 2626 N N . ASP A 1 324 ? 14.064 10.268 -23.711 1.00 96.75 324 ASP A N 1
ATOM 2627 C CA . ASP A 1 324 ? 12.838 11.025 -23.997 1.00 96.75 324 ASP A CA 1
ATOM 2628 C C . ASP A 1 324 ? 11.680 10.586 -23.093 1.00 96.75 324 ASP A C 1
ATOM 2630 O O . ASP A 1 324 ? 10.981 11.422 -22.526 1.00 96.75 324 ASP A O 1
ATOM 2634 N N . THR A 1 325 ? 11.535 9.278 -22.868 1.00 95.81 325 THR A N 1
ATOM 2635 C CA . THR A 1 325 ? 10.519 8.720 -21.962 1.00 95.81 325 THR A CA 1
ATOM 2636 C C . THR A 1 325 ? 10.713 9.213 -20.527 1.00 95.81 325 THR A C 1
ATOM 2638 O O . THR A 1 325 ? 9.749 9.603 -19.868 1.00 95.81 325 THR A O 1
ATOM 2641 N N . LEU A 1 326 ? 11.956 9.261 -20.040 1.00 95.94 326 LEU A N 1
ATOM 2642 C CA . LEU A 1 326 ? 12.265 9.771 -18.702 1.00 95.94 326 LEU A CA 1
ATOM 2643 C C . LEU A 1 326 ? 11.954 11.269 -18.577 1.00 95.94 326 LEU A C 1
ATOM 2645 O O . LEU A 1 326 ? 11.320 11.683 -17.605 1.00 95.94 326 LEU A O 1
ATOM 2649 N N . LEU A 1 327 ? 12.335 12.078 -19.572 1.00 94.50 327 LEU A N 1
ATOM 2650 C CA . LEU A 1 327 ? 12.002 13.508 -19.613 1.00 94.50 327 LEU A CA 1
ATOM 2651 C C . LEU A 1 327 ? 10.491 13.737 -19.640 1.00 94.50 327 LEU A C 1
ATOM 2653 O O . LEU A 1 327 ? 9.980 14.570 -18.887 1.00 94.50 327 LEU A O 1
ATOM 2657 N N . TYR A 1 328 ? 9.784 12.977 -20.473 1.00 93.44 328 TYR A N 1
ATOM 2658 C CA . TYR A 1 328 ? 8.334 13.007 -20.582 1.00 93.44 328 TYR A CA 1
ATOM 2659 C C . TYR A 1 328 ? 7.659 12.764 -19.226 1.00 93.44 328 TYR A C 1
ATOM 2661 O O . TYR A 1 328 ? 6.837 13.570 -18.785 1.00 93.44 328 TYR A O 1
ATOM 2669 N N . LEU A 1 329 ? 8.057 11.705 -18.517 1.00 91.31 329 LEU A N 1
ATOM 2670 C CA . LEU A 1 329 ? 7.524 11.387 -17.192 1.00 91.31 329 LEU A CA 1
ATOM 2671 C C . LEU A 1 329 ? 7.847 12.486 -16.169 1.00 91.31 329 LEU A C 1
ATOM 2673 O O . LEU A 1 329 ? 6.954 12.949 -15.460 1.00 91.31 329 LEU A O 1
ATOM 2677 N N . MET A 1 330 ? 9.087 12.987 -16.136 1.00 90.62 330 MET A N 1
ATOM 2678 C CA . MET A 1 330 ? 9.499 14.058 -15.215 1.00 90.62 330 MET A CA 1
ATOM 2679 C C . MET A 1 330 ? 8.711 15.367 -15.396 1.00 90.62 330 MET A C 1
ATOM 2681 O O . MET A 1 330 ? 8.500 16.088 -14.413 1.00 90.62 330 MET A O 1
ATOM 2685 N N . GLN A 1 331 ? 8.295 15.684 -16.628 1.00 89.69 331 GLN A N 1
ATOM 2686 C CA . GLN A 1 331 ? 7.482 16.864 -16.952 1.00 89.69 331 GLN A CA 1
ATOM 2687 C C . GLN A 1 331 ? 6.019 16.715 -16.520 1.00 89.69 331 GLN A C 1
ATOM 2689 O O . GLN A 1 331 ? 5.367 17.717 -16.228 1.00 89.69 331 GLN A O 1
ATOM 2694 N N . ARG A 1 332 ? 5.505 15.482 -16.459 1.00 84.25 332 ARG A N 1
ATOM 2695 C CA . ARG A 1 332 ? 4.123 15.194 -16.046 1.00 84.25 332 ARG A CA 1
ATOM 2696 C C . ARG A 1 332 ? 3.939 15.093 -14.540 1.00 84.25 332 ARG A C 1
ATOM 2698 O O . ARG A 1 332 ? 2.814 15.214 -14.061 1.00 84.25 332 ARG A O 1
ATOM 2705 N N . LEU A 1 333 ? 5.020 14.905 -13.789 1.00 77.44 333 LEU A N 1
ATOM 2706 C CA . LEU A 1 333 ? 4.944 14.957 -12.337 1.00 77.44 333 LEU A CA 1
ATOM 2707 C C . LEU A 1 333 ? 4.592 16.375 -11.873 1.00 77.44 333 LEU A C 1
ATOM 2709 O O . LEU A 1 333 ? 5.235 17.332 -12.325 1.00 77.44 333 LEU A O 1
ATOM 2713 N N . PRO A 1 334 ? 3.652 16.536 -10.922 1.00 70.00 334 PRO A N 1
ATOM 2714 C CA . PRO A 1 334 ? 3.340 17.840 -10.358 1.00 70.00 334 PRO A CA 1
ATOM 2715 C C . PRO A 1 334 ? 4.615 18.491 -9.812 1.00 70.00 334 PRO A C 1
ATOM 2717 O O . PRO A 1 334 ? 5.436 17.849 -9.145 1.00 70.00 334 PRO A O 1
ATOM 2720 N N . THR A 1 335 ? 4.828 19.764 -10.142 1.00 64.50 335 THR A N 1
ATOM 2721 C CA . THR A 1 335 ? 5.875 20.574 -9.523 1.00 64.50 335 THR A CA 1
ATOM 2722 C C . THR A 1 335 ? 5.483 20.786 -8.069 1.00 64.50 335 THR A C 1
ATOM 2724 O O . THR A 1 335 ? 4.529 21.503 -7.769 1.00 64.50 335 THR A O 1
ATOM 2727 N N . GLU A 1 336 ? 6.189 20.121 -7.155 1.00 52.97 336 GLU A N 1
ATOM 2728 C CA . GLU A 1 336 ? 6.098 20.442 -5.736 1.00 52.97 336 GLU A CA 1
ATOM 2729 C C . GLU A 1 336 ? 6.501 21.915 -5.592 1.00 52.97 336 GLU A C 1
ATOM 2731 O O . GLU A 1 336 ? 7.653 22.282 -5.831 1.00 52.97 336 GLU A O 1
ATOM 2736 N N . LYS A 1 337 ? 5.539 22.788 -5.276 1.00 36.59 337 LYS A N 1
ATOM 2737 C CA . LYS A 1 337 ? 5.874 24.087 -4.697 1.00 36.59 337 LYS A CA 1
ATOM 2738 C C . LYS A 1 337 ? 6.407 23.776 -3.301 1.00 36.59 337 LYS A C 1
ATOM 2740 O O . LYS A 1 337 ? 5.611 23.456 -2.422 1.00 36.59 337 LYS A O 1
ATOM 2745 N N . LEU A 1 338 ? 7.734 23.757 -3.180 1.00 33.81 338 LEU A N 1
ATOM 2746 C CA . LEU A 1 338 ? 8.454 23.675 -1.909 1.00 33.81 338 LEU A CA 1
ATOM 2747 C C . LEU A 1 338 ? 8.047 24.812 -0.970 1.00 33.81 338 LEU A C 1
ATOM 2749 O O . LEU A 1 338 ? 7.849 25.944 -1.478 1.00 33.81 338 LEU A O 1
#

Organism: NCBI:txid2490863

Foldseek 3Di:
DFLVPAPCNPVPVVVLVLLLVLLLVLLVVQVVVQDWFDFPPFPDIDGSVVVLVLLQLVLVLLVVLVCCQPPPAPFAPLPLPFQAWDLQQVADSVLSNSCSSVVHDAADDDSDAPDDNGHHSQDHPSHRRGDSSGGGLSSSQDTDNHPDPDDPPDDPLNSCVVSLVVSLVSCVVSPDPLVVSVCVSVVHDLSVCSSQSVSSSLVVVVSCCNRPVVSSCVVPPSDDPVVVVVNVVVVVVVPLDPDVLLVVLLSVLLVCCVVPNDDDDPPQPAGSVNVNVLSVVVVCCSSPVRPCSLVSLVVSLVNLVPPDADDVPDDRDSSVVSNVSSVVVNVPDDDPPD

Secondary structure (DSSP, 8-state):
-BGGGSTTIIIIIIHHHHHHHHHHHHHHHHHHH-PPEE-TTSS-EE-HHHHHHHHHHHHHHHHHHHHHHHHHS---TTTSSTT-BTT-S---HHHHHHHHHTT-------SB-S--TTB-TTEETTEE-S-TT---HHHHH-----S--PPTT--HHHHHHHHHHHHHHHHHHH--HHHHHHHHHHT--GGGGTTSHHHHHHHHHHHHIIIIIHHHHHHS--S-HHHHHHHHHHTTTTT----HHHHHHHHHHHHHHHHSPPPPPTT----HHHHHHHHHHHHHHHHH--TTHHHHHHHHHHHHTTPPPPPTTPPPPHHHHHHHHHHHHHHHS-----

Radius of gyration: 21.71 Å; chains: 1; b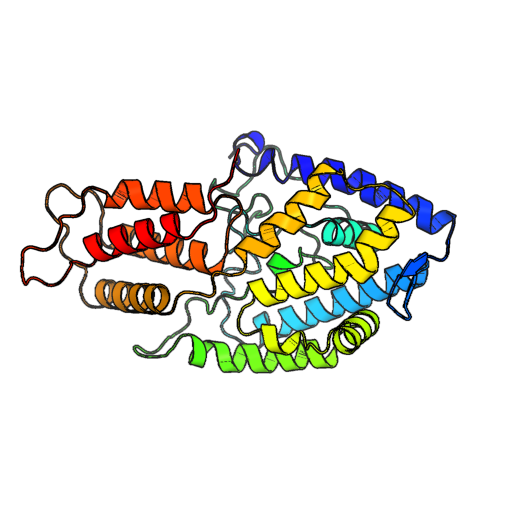ounding box: 55×45×69 Å

pLDDT: mean 85.32, std 14.97, range [33.81, 98.62]

Sequence (338 aa):
MKLSQHVEYQPVYLANKAAFERCRAVVAQWKTTNATLTVPGYPLQWNYETARAFIQELSHMYLEYNRVLWNTFHYCRQCGGQCCIAGGSHVRPFDLLAVAFLDRSIPLLSEHITAHRHQCIYLSRQRCSWPDEWRTIKCWSFYCLGGGPWHLGSSLHALRAPIIAELQRVVRAALPAPLRTYEAVHQISFAEYLDDPLHFAEKLQQALFEIFVSPLNEMYPFLDPQSIDGHRLERLRSGLLLDERVAAFLAEATEQIDERPPEVPEGLDISPAQLLADLETLMWIVEGHPAHERQLLSDLHLRYATAPAPEAGEEPTIWYRMRDTLLYLMQRLPTEKL